Protein AF-A0AAD3E2S2-F1 (afdb_monomer_lite)

Secondary structure (DSSP, 8-state):
-------------------------SS-SGGGSTTTTTT-PSPPSSPPPPEEEEEEEETTTTEEEEEES---S--TT-SEEEEEE-GGGSTT---EEEEEE-TTS-HHHHHHHHHHHHHHHTHHHHHHHHHHHHHHHHHH-S-HHHHHHHHHHHHHHHHHHHHHHHHHHHHGGG-----------S-PPPPTTHHHHHHHHHHHHHHHHHHHHHHHHHHTT-

Structure (mmCIF, N/CA/C/O backbone):
data_AF-A0AAD3E2S2-F1
#
_entry.id   AF-A0AAD3E2S2-F1
#
loop_
_atom_site.group_PDB
_atom_site.id
_atom_site.type_symbol
_atom_site.label_atom_id
_atom_site.label_alt_id
_atom_site.label_comp_id
_atom_site.label_asym_id
_atom_site.label_entity_id
_atom_site.label_seq_id
_atom_site.pdbx_PDB_ins_code
_atom_site.Cartn_x
_atom_site.Cartn_y
_atom_site.Cartn_z
_atom_site.occupancy
_atom_site.B_iso_or_equiv
_atom_site.auth_seq_id
_atom_site.auth_comp_id
_atom_site.auth_asym_id
_atom_site.auth_atom_id
_atom_site.pdbx_PDB_model_num
ATOM 1 N N . MET A 1 1 ? 29.976 -37.078 66.922 1.00 38.06 1 MET A N 1
ATOM 2 C CA . MET A 1 1 ? 30.889 -37.590 65.879 1.00 38.06 1 MET A CA 1
ATOM 3 C C . MET A 1 1 ? 30.253 -37.386 64.509 1.00 38.06 1 MET A C 1
ATOM 5 O O . MET A 1 1 ? 29.162 -37.878 64.291 1.00 38.06 1 MET A O 1
ATOM 9 N N . ARG A 1 2 ? 30.957 -36.631 63.655 1.00 36.44 2 ARG A N 1
ATOM 10 C CA . ARG A 1 2 ? 31.055 -36.702 62.180 1.00 36.44 2 ARG A CA 1
ATOM 11 C C . ARG A 1 2 ? 29.776 -36.750 61.315 1.00 36.44 2 ARG A C 1
ATOM 13 O O . ARG A 1 2 ? 29.143 -37.779 61.147 1.00 36.44 2 ARG A O 1
ATOM 20 N N . HIS A 1 3 ? 29.545 -35.598 60.679 1.00 41.78 3 HIS A N 1
ATOM 21 C CA . HIS A 1 3 ? 29.143 -35.343 59.286 1.00 41.78 3 HIS A CA 1
ATOM 22 C C . HIS A 1 3 ? 28.922 -36.520 58.316 1.00 41.78 3 HIS A C 1
ATOM 24 O O . HIS A 1 3 ? 29.819 -37.337 58.131 1.00 41.78 3 HIS A O 1
ATOM 30 N N . CYS A 1 4 ? 27.876 -36.397 57.481 1.00 44.62 4 CYS A N 1
ATOM 31 C CA . CYS A 1 4 ? 28.000 -36.618 56.033 1.00 44.62 4 CYS A CA 1
ATOM 32 C C . CYS A 1 4 ? 26.991 -35.771 55.210 1.00 44.62 4 CYS A C 1
ATOM 34 O O . CYS A 1 4 ? 25.786 -35.972 55.277 1.00 44.62 4 CYS A O 1
ATOM 36 N N . ARG A 1 5 ? 27.555 -34.766 54.515 1.00 37.25 5 ARG A N 1
ATOM 37 C CA . ARG A 1 5 ? 27.256 -34.137 53.197 1.00 37.25 5 ARG A CA 1
ATOM 38 C C . ARG A 1 5 ? 25.888 -34.403 52.532 1.00 37.25 5 ARG A C 1
ATOM 40 O O . ARG A 1 5 ? 25.530 -35.540 52.283 1.00 37.25 5 ARG A O 1
ATOM 47 N N . SER A 1 6 ? 25.099 -33.371 52.208 1.00 38.56 6 SER A N 1
ATOM 48 C CA . SER A 1 6 ? 25.251 -32.399 51.094 1.00 38.56 6 SER A CA 1
ATOM 49 C C . SER A 1 6 ? 25.162 -33.010 49.687 1.00 38.56 6 SER A C 1
ATOM 51 O O . SER A 1 6 ? 26.140 -33.582 49.207 1.00 38.56 6 SER A O 1
ATOM 53 N N . ARG A 1 7 ? 24.037 -32.758 48.996 1.00 42.59 7 ARG A N 1
ATOM 54 C CA . ARG A 1 7 ? 24.020 -32.327 47.587 1.00 42.59 7 ARG A CA 1
ATOM 55 C C . ARG A 1 7 ? 22.951 -31.253 47.383 1.00 42.59 7 ARG A C 1
ATOM 57 O O . ARG A 1 7 ? 21.754 -31.498 47.423 1.00 42.59 7 ARG A O 1
ATOM 64 N N . THR A 1 8 ? 23.467 -30.052 47.199 1.00 35.75 8 THR A N 1
ATOM 65 C CA . THR A 1 8 ? 22.850 -28.825 46.714 1.00 35.75 8 THR A CA 1
ATOM 66 C C . THR A 1 8 ? 22.286 -29.002 45.301 1.00 35.75 8 THR A C 1
ATOM 68 O O . THR A 1 8 ? 23.027 -29.325 44.375 1.00 35.75 8 THR A O 1
ATOM 71 N N . ALA A 1 9 ? 20.993 -28.727 45.114 1.00 34.72 9 ALA A N 1
ATOM 72 C CA . ALA A 1 9 ? 20.428 -28.431 43.801 1.00 34.72 9 ALA A CA 1
ATOM 73 C C . ALA A 1 9 ? 20.610 -26.928 43.540 1.00 34.72 9 ALA A C 1
ATOM 75 O O . ALA A 1 9 ? 20.007 -26.083 44.200 1.00 34.72 9 ALA A O 1
ATOM 76 N N . LYS A 1 10 ? 21.538 -26.609 42.636 1.00 33.56 10 LYS A N 1
ATOM 77 C CA . LYS A 1 10 ? 21.805 -25.261 42.129 1.00 33.56 10 LYS A CA 1
ATOM 78 C C . LYS A 1 10 ? 20.840 -24.935 40.987 1.00 33.56 10 LYS A C 1
ATOM 80 O O . LYS A 1 10 ? 20.636 -25.776 40.124 1.00 33.56 10 LYS A O 1
ATOM 85 N N . LEU A 1 11 ? 20.419 -23.669 40.973 1.00 32.16 11 LEU A N 1
ATOM 86 C CA . LEU A 1 11 ? 20.074 -22.843 39.810 1.00 32.16 11 LEU A CA 1
ATOM 87 C C . LEU A 1 11 ? 18.997 -23.376 38.848 1.00 32.16 11 LEU A C 1
ATOM 89 O O . LEU A 1 11 ? 19.276 -24.208 37.997 1.00 32.16 11 LEU A O 1
ATOM 93 N N . LEU A 1 12 ? 17.858 -22.684 38.809 1.00 30.28 12 LEU A N 1
ATOM 94 C CA . LEU A 1 12 ? 17.581 -21.830 37.652 1.00 30.28 12 LEU A CA 1
ATOM 95 C C . LEU A 1 12 ? 16.625 -20.706 38.069 1.00 30.28 12 LEU A C 1
ATOM 97 O O . LEU A 1 12 ? 15.444 -20.913 38.323 1.00 30.28 12 LEU A O 1
ATOM 101 N N . LEU A 1 13 ? 17.194 -19.511 38.197 1.00 31.30 13 LEU A N 1
ATOM 102 C CA . LEU A 1 13 ? 16.479 -18.258 38.378 1.00 31.30 13 LEU A CA 1
ATOM 103 C C . LEU A 1 13 ? 15.994 -17.858 36.979 1.00 31.30 13 LEU A C 1
ATOM 105 O O . LEU A 1 13 ? 16.788 -17.388 36.166 1.00 31.30 13 LEU A O 1
ATOM 109 N N . LEU A 1 14 ? 14.727 -18.126 36.658 1.00 31.78 14 LEU A N 1
ATOM 110 C CA . LEU A 1 14 ? 14.120 -17.606 35.436 1.00 31.78 14 LEU A CA 1
ATOM 111 C C . LEU A 1 14 ? 13.820 -16.128 35.684 1.00 31.78 14 LEU A C 1
ATOM 113 O O . LEU A 1 14 ? 12.880 -15.766 36.388 1.00 31.78 14 LEU A O 1
ATOM 117 N N . ALA A 1 15 ? 14.709 -15.285 35.170 1.00 31.02 15 ALA A N 1
ATOM 118 C CA . ALA A 1 15 ? 14.539 -13.849 35.151 1.00 31.02 15 ALA A CA 1
ATOM 119 C C . ALA A 1 15 ? 13.263 -13.505 34.369 1.00 31.02 15 ALA A C 1
ATOM 121 O O . ALA A 1 15 ? 13.142 -13.826 33.187 1.00 31.02 15 ALA A O 1
ATOM 122 N N . CYS A 1 16 ? 12.327 -12.826 35.034 1.00 27.47 16 CYS A N 1
ATOM 123 C CA . CYS A 1 16 ? 11.276 -12.056 34.382 1.00 27.47 16 CYS A CA 1
ATOM 124 C C . CYS A 1 16 ? 11.927 -10.963 33.524 1.00 27.47 16 CYS A C 1
ATOM 126 O O . CYS A 1 16 ? 12.140 -9.841 33.980 1.00 27.47 16 CYS A O 1
ATOM 128 N N . CYS A 1 17 ? 12.237 -11.280 32.269 1.00 26.25 17 CYS A N 1
ATOM 129 C CA . CYS A 1 17 ? 12.378 -10.278 31.224 1.00 26.25 17 CYS A CA 1
ATOM 130 C C . CYS A 1 17 ? 10.974 -9.788 30.868 1.00 26.25 17 CYS A C 1
ATOM 132 O O . CYS A 1 17 ? 10.336 -10.289 29.946 1.00 26.25 17 CYS A O 1
ATOM 134 N N . VAL A 1 18 ? 10.490 -8.792 31.611 1.00 32.09 18 VAL A N 1
ATOM 135 C CA . VAL A 1 18 ? 9.488 -7.869 31.080 1.00 32.09 18 VAL A CA 1
ATOM 136 C C . VAL A 1 18 ? 10.174 -7.156 29.919 1.00 32.09 18 VAL A C 1
ATOM 138 O O . VAL A 1 18 ? 10.989 -6.255 30.116 1.00 32.09 18 VAL A O 1
ATOM 141 N N . LEU A 1 19 ? 9.910 -7.639 28.705 1.00 28.66 19 LEU A N 1
ATOM 142 C CA . LEU A 1 19 ? 10.229 -6.942 27.469 1.00 28.66 19 LEU A CA 1
ATOM 143 C C . LEU A 1 19 ? 9.441 -5.635 27.480 1.00 28.66 19 LEU A C 1
ATOM 145 O O . LEU A 1 19 ? 8.270 -5.576 27.113 1.00 28.66 19 LEU A O 1
ATOM 149 N N . VAL A 1 20 ? 10.105 -4.578 27.937 1.00 30.61 20 VAL A N 1
ATOM 150 C CA . VAL A 1 20 ? 9.769 -3.215 27.553 1.00 30.61 20 VAL A CA 1
ATOM 151 C C . VAL A 1 20 ? 9.857 -3.195 26.031 1.00 30.61 20 VAL A C 1
ATOM 153 O O . VAL A 1 20 ? 10.947 -3.274 25.464 1.00 30.61 20 VAL A O 1
ATOM 156 N N . VAL A 1 21 ? 8.704 -3.160 25.362 1.00 31.25 21 VAL A N 1
ATOM 157 C CA . VAL A 1 21 ? 8.624 -2.838 23.938 1.00 31.25 21 VAL A CA 1
ATOM 158 C C . VAL A 1 21 ? 9.072 -1.387 23.818 1.00 31.25 21 VAL A C 1
ATOM 160 O O . VAL A 1 21 ? 8.297 -0.446 23.978 1.00 31.25 21 VAL A O 1
ATOM 163 N N . SER A 1 22 ? 10.374 -1.209 23.629 1.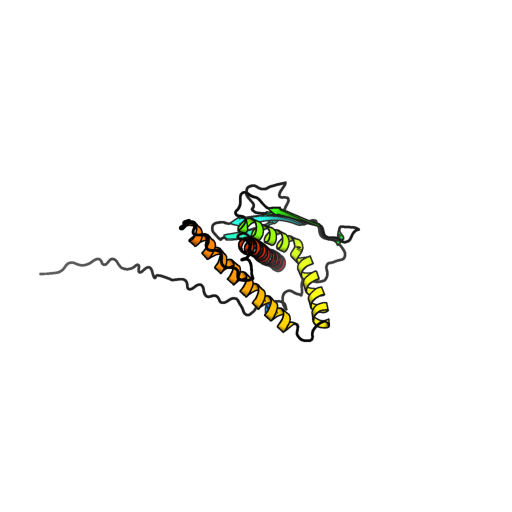00 30.47 22 SER A N 1
ATOM 164 C CA . SER A 1 22 ? 10.975 0.069 23.295 1.00 30.47 22 SER A CA 1
ATOM 165 C C . SER A 1 22 ? 10.415 0.509 21.947 1.00 30.47 22 SER A C 1
ATOM 167 O O . SER A 1 22 ? 10.828 0.020 20.897 1.00 30.47 22 SER A O 1
ATOM 169 N N . ASN A 1 23 ? 9.470 1.448 21.983 1.00 35.56 23 ASN A N 1
ATOM 170 C CA . ASN A 1 23 ? 9.085 2.282 20.850 1.00 35.56 23 ASN A CA 1
ATOM 171 C C . ASN A 1 23 ? 10.290 3.154 20.461 1.00 35.56 23 ASN A C 1
ATOM 173 O O . ASN A 1 23 ? 10.407 4.310 20.855 1.00 35.56 23 ASN A O 1
ATOM 177 N N . ALA A 1 24 ? 11.228 2.572 19.722 1.00 35.16 24 ALA A N 1
ATOM 178 C CA . ALA A 1 24 ? 12.387 3.258 19.173 1.00 35.16 24 ALA A CA 1
ATOM 179 C C . ALA A 1 24 ? 12.535 2.882 17.696 1.00 35.16 24 ALA A C 1
ATOM 181 O O . ALA A 1 24 ? 13.457 2.177 17.300 1.00 35.16 24 ALA A O 1
ATOM 182 N N . ALA A 1 25 ? 11.594 3.350 16.875 1.00 36.34 25 ALA A N 1
ATOM 183 C CA . ALA A 1 25 ? 11.728 3.340 15.420 1.00 36.34 25 ALA A CA 1
ATOM 184 C C . ALA A 1 25 ? 10.973 4.507 14.756 1.00 36.34 25 ALA A C 1
ATOM 186 O O . ALA A 1 25 ? 10.407 4.353 13.681 1.00 36.34 25 ALA A O 1
ATOM 187 N N . HIS A 1 26 ? 10.954 5.693 15.370 1.00 41.72 26 HIS A N 1
ATOM 188 C CA . HIS A 1 26 ? 10.384 6.905 14.763 1.00 41.72 26 HIS A CA 1
ATOM 189 C C . HIS A 1 26 ? 11.378 8.065 14.834 1.00 41.72 26 HIS A C 1
ATOM 191 O O . HIS A 1 26 ? 11.167 9.024 15.559 1.00 41.72 26 HIS A O 1
ATOM 197 N N . ALA A 1 27 ? 12.500 7.930 14.121 1.00 35.78 27 ALA A N 1
ATOM 198 C CA . ALA A 1 27 ? 13.362 9.038 13.687 1.00 35.78 27 ALA A CA 1
ATOM 199 C C . ALA A 1 27 ? 14.563 8.475 12.905 1.00 35.78 27 ALA A C 1
ATOM 201 O O . ALA A 1 27 ? 15.659 8.362 13.441 1.00 35.78 27 ALA A O 1
ATOM 202 N N . SER A 1 28 ? 14.362 8.021 11.662 1.00 38.19 28 SER A N 1
ATOM 203 C CA . SER A 1 28 ? 15.464 7.819 10.682 1.00 38.19 28 SER A CA 1
ATOM 204 C C . SER A 1 28 ? 15.012 7.352 9.285 1.00 38.19 28 SER A C 1
ATOM 206 O O . SER A 1 28 ? 15.838 6.906 8.489 1.00 38.19 28 SER A O 1
ATOM 208 N N . GLY A 1 29 ? 13.725 7.469 8.931 1.00 35.06 29 GLY A N 1
ATOM 209 C CA . GLY A 1 29 ? 13.219 6.986 7.635 1.00 35.06 29 GLY A CA 1
ATOM 210 C C . GLY A 1 29 ? 13.725 7.772 6.418 1.00 35.06 29 GLY A C 1
ATOM 211 O O . GLY A 1 29 ? 13.971 7.191 5.365 1.00 35.06 29 GLY A O 1
ATOM 212 N N . TRP A 1 30 ? 13.965 9.077 6.561 1.00 41.50 30 TRP A N 1
ATOM 213 C CA . TRP A 1 30 ? 14.267 9.950 5.419 1.00 41.50 30 TRP A CA 1
ATOM 214 C C . TRP A 1 30 ? 15.737 9.898 4.967 1.00 41.50 30 TRP A C 1
ATOM 216 O O . TRP A 1 30 ? 16.035 10.116 3.796 1.00 41.50 30 TRP A O 1
ATOM 226 N N . GLY A 1 31 ? 16.664 9.528 5.860 1.00 32.09 31 GLY A N 1
ATOM 227 C CA . GLY A 1 31 ? 18.102 9.429 5.561 1.00 32.09 31 GLY A CA 1
ATOM 228 C C . GLY A 1 31 ? 18.534 8.135 4.858 1.00 32.09 31 GLY A C 1
ATOM 229 O O . GLY A 1 31 ? 19.677 8.033 4.416 1.00 32.09 31 GLY A O 1
ATOM 230 N N . ARG A 1 32 ? 17.643 7.139 4.731 1.00 41.28 32 ARG A N 1
ATOM 231 C CA . ARG A 1 32 ? 17.928 5.847 4.073 1.00 41.28 32 ARG A CA 1
ATOM 232 C C . ARG A 1 32 ? 17.530 5.787 2.596 1.00 41.28 32 ARG A C 1
ATOM 234 O O . ARG A 1 32 ? 17.719 4.749 1.974 1.00 41.28 32 ARG A O 1
ATOM 241 N N . LEU A 1 33 ? 17.040 6.876 2.006 1.00 44.72 33 LEU A N 1
ATOM 242 C CA . LEU A 1 33 ? 16.669 6.907 0.584 1.00 44.72 33 LEU A CA 1
ATOM 243 C C . LEU A 1 33 ? 17.867 7.119 -0.362 1.00 44.72 33 LEU A C 1
ATOM 245 O O . LEU A 1 33 ? 17.754 6.846 -1.553 1.00 44.72 33 LEU A O 1
ATOM 249 N N . SER A 1 34 ? 19.033 7.542 0.139 1.00 44.72 34 SER A N 1
ATOM 250 C CA . SER A 1 34 ? 20.205 7.830 -0.708 1.00 44.72 34 SER A CA 1
ATOM 251 C C . SER A 1 34 ? 20.912 6.583 -1.257 1.00 44.72 34 SER A C 1
ATOM 253 O O . SER A 1 34 ? 21.589 6.675 -2.275 1.00 44.72 34 SER A O 1
ATOM 255 N N . LYS A 1 35 ? 20.725 5.407 -0.635 1.00 42.25 35 LYS A N 1
ATOM 256 C CA . LYS A 1 35 ? 21.251 4.114 -1.125 1.00 42.25 35 LYS A CA 1
ATOM 257 C C . LYS A 1 35 ? 20.234 3.274 -1.909 1.00 42.25 35 LYS A C 1
ATOM 259 O O . LYS A 1 35 ? 20.588 2.218 -2.416 1.00 42.25 35 LYS A O 1
ATOM 264 N N . ILE A 1 36 ? 18.984 3.729 -2.011 1.00 51.53 36 ILE A N 1
ATOM 265 C CA . ILE A 1 36 ? 17.902 3.015 -2.714 1.00 51.53 36 ILE A CA 1
ATOM 266 C C . ILE A 1 36 ? 17.873 3.384 -4.214 1.00 51.53 36 ILE A C 1
ATOM 268 O O . ILE A 1 36 ? 17.309 2.659 -5.022 1.00 51.53 36 ILE A O 1
ATOM 272 N N . GLY A 1 37 ? 18.531 4.478 -4.617 1.00 45.47 37 GLY A N 1
ATOM 273 C CA . GLY A 1 37 ? 18.369 5.076 -5.947 1.00 45.47 37 GLY A CA 1
ATOM 274 C C . GLY A 1 37 ? 19.294 4.600 -7.075 1.00 45.47 37 GLY A C 1
ATOM 275 O O . GLY A 1 37 ? 19.077 5.024 -8.203 1.00 45.47 37 GLY A O 1
ATOM 276 N N . SER A 1 38 ? 20.317 3.766 -6.842 1.00 46.53 38 SER A N 1
ATOM 277 C CA . SER A 1 38 ? 21.242 3.381 -7.932 1.00 46.53 38 SER A CA 1
ATOM 278 C C . SER A 1 38 ? 20.676 2.328 -8.892 1.00 46.53 38 SER A C 1
ATOM 280 O O . SER A 1 38 ? 21.136 2.245 -10.028 1.00 46.53 38 SER A O 1
ATOM 282 N N . TRP A 1 39 ? 19.677 1.553 -8.462 1.00 52.22 39 TRP A N 1
ATOM 283 C CA . TRP A 1 39 ? 19.049 0.466 -9.238 1.00 52.22 39 TRP A CA 1
ATOM 284 C C . TRP A 1 39 ? 17.627 0.794 -9.705 1.00 52.22 39 TRP A C 1
ATOM 286 O O . TRP A 1 39 ? 17.154 0.196 -10.667 1.00 52.22 39 TRP A O 1
ATOM 296 N N . LEU A 1 40 ? 16.965 1.780 -9.092 1.00 50.88 40 LEU A N 1
ATOM 297 C CA . LEU A 1 40 ? 15.743 2.378 -9.635 1.00 50.88 40 LEU A CA 1
ATOM 298 C C . LEU A 1 40 ? 16.113 3.449 -10.664 1.00 50.88 40 LEU A C 1
ATOM 300 O O . LEU A 1 40 ? 15.887 4.643 -10.485 1.00 50.88 40 LEU A O 1
ATOM 304 N N . GLN A 1 41 ? 16.743 3.002 -11.749 1.00 52.16 41 GLN A N 1
ATOM 305 C CA . GLN A 1 41 ? 16.784 3.784 -12.975 1.00 52.16 41 GLN A CA 1
ATOM 306 C C . GLN A 1 41 ? 15.389 3.742 -13.622 1.00 52.16 41 GLN A C 1
ATOM 308 O O . GLN A 1 41 ? 14.711 2.714 -13.514 1.00 52.16 41 GLN A O 1
ATOM 313 N N . PRO A 1 42 ? 14.955 4.815 -14.312 1.00 50.97 42 PRO A N 1
ATOM 314 C CA . PRO A 1 42 ? 13.757 4.778 -15.142 1.00 50.97 42 PRO A CA 1
ATOM 315 C C . PRO A 1 42 ? 13.798 3.531 -16.028 1.00 50.97 42 PRO A C 1
ATOM 317 O O . PRO A 1 42 ? 14.787 3.299 -16.729 1.00 50.97 42 PRO A O 1
ATOM 320 N N . GLN A 1 43 ? 12.764 2.696 -15.922 1.00 53.34 43 GLN A N 1
ATOM 321 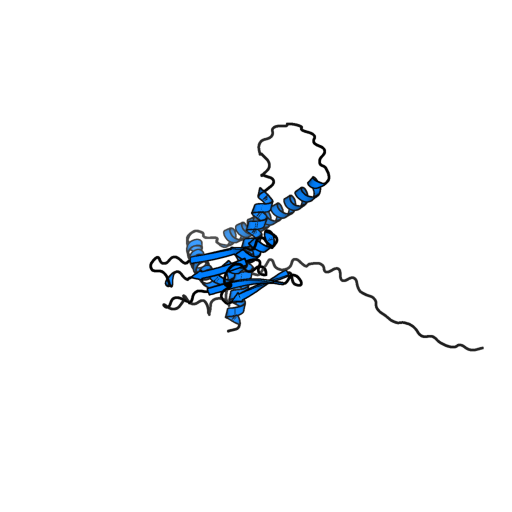C CA . GLN A 1 43 ? 12.748 1.362 -16.517 1.00 53.34 43 GLN A CA 1
ATOM 322 C C . GLN A 1 43 ? 13.071 1.396 -18.018 1.00 53.34 43 GLN A C 1
ATOM 324 O O . GLN A 1 43 ? 12.670 2.298 -18.758 1.00 53.34 43 GLN A O 1
ATOM 329 N N . SER A 1 44 ? 13.798 0.367 -18.461 1.00 52.28 44 SER A N 1
ATOM 330 C CA . SER A 1 44 ? 14.088 0.101 -19.870 1.00 52.28 44 SER A CA 1
ATOM 331 C C . SER A 1 44 ? 12.806 0.111 -20.720 1.00 52.28 44 SER A C 1
ATOM 333 O O . SER A 1 44 ? 11.739 -0.262 -20.244 1.00 52.28 44 SER A O 1
ATOM 335 N N . LYS A 1 45 ? 12.911 0.475 -22.005 1.00 52.62 45 LYS A N 1
ATOM 336 C CA . LYS A 1 45 ? 11.785 0.616 -22.959 1.00 52.62 45 LYS A CA 1
ATOM 337 C C . LYS A 1 45 ? 10.922 -0.647 -23.187 1.00 52.62 45 LYS A C 1
ATOM 339 O O . LYS A 1 45 ? 10.015 -0.602 -24.015 1.00 52.62 45 LYS A O 1
ATOM 344 N N . ARG A 1 46 ? 11.199 -1.778 -22.528 1.00 62.94 46 ARG A N 1
ATOM 345 C CA . ARG A 1 46 ? 10.431 -3.022 -22.667 1.00 62.94 46 ARG A CA 1
ATOM 346 C C . ARG A 1 46 ? 9.511 -3.207 -21.465 1.00 62.94 46 ARG A C 1
ATOM 348 O O . ARG A 1 46 ? 9.966 -3.182 -20.328 1.00 62.94 46 ARG A O 1
ATOM 355 N N . ALA A 1 47 ? 8.232 -3.443 -21.743 1.00 68.00 47 ALA A N 1
ATOM 356 C CA . ALA A 1 47 ? 7.239 -3.688 -20.711 1.00 68.00 47 ALA A CA 1
ATOM 357 C C . ALA A 1 47 ? 7.580 -4.959 -19.901 1.00 68.00 47 ALA A C 1
ATOM 359 O O . ALA A 1 47 ? 7.862 -5.993 -20.522 1.00 68.00 47 ALA A O 1
ATOM 360 N N . PRO A 1 48 ? 7.548 -4.909 -18.556 1.00 81.38 48 PRO A N 1
ATOM 361 C CA . PRO A 1 48 ? 7.773 -6.087 -17.730 1.00 81.38 48 PRO A CA 1
ATOM 362 C C . PRO A 1 48 ? 6.680 -7.146 -17.944 1.00 81.38 48 PRO A C 1
ATOM 364 O O . PRO A 1 48 ? 5.596 -6.871 -18.474 1.00 81.38 48 PRO A O 1
ATOM 367 N N . ASP A 1 49 ? 6.975 -8.385 -17.557 1.00 84.88 49 ASP A N 1
ATOM 368 C CA . ASP A 1 49 ? 5.977 -9.455 -17.543 1.00 84.88 49 ASP A CA 1
ATOM 369 C C . ASP A 1 49 ? 4.923 -9.208 -16.458 1.00 84.88 49 ASP A C 1
ATOM 371 O O . ASP A 1 49 ? 5.161 -8.487 -15.488 1.00 84.88 49 ASP A O 1
ATOM 375 N N . VAL A 1 50 ? 3.737 -9.800 -16.634 1.00 87.62 50 VAL A N 1
ATOM 376 C CA . VAL A 1 50 ? 2.671 -9.721 -15.626 1.00 87.62 50 VAL A CA 1
ATOM 377 C C . VAL A 1 50 ? 3.175 -10.357 -14.335 1.00 87.62 50 VAL A C 1
ATOM 379 O O . VAL A 1 50 ? 3.521 -11.540 -14.306 1.00 87.62 50 VAL A O 1
ATOM 382 N N . LEU A 1 51 ? 3.177 -9.579 -13.259 1.00 90.38 51 LEU A N 1
ATOM 383 C CA . LEU A 1 51 ? 3.498 -10.071 -11.928 1.00 90.38 51 LEU A CA 1
ATOM 384 C C . LEU A 1 51 ? 2.221 -10.613 -11.294 1.00 90.38 51 LEU A C 1
ATOM 386 O O . LEU A 1 51 ? 1.171 -9.979 -11.350 1.00 90.38 51 LEU A O 1
ATOM 390 N N . SER A 1 52 ? 2.290 -11.799 -10.702 1.00 93.75 52 SER A N 1
ATOM 391 C CA . SER A 1 52 ? 1.165 -12.406 -9.989 1.00 93.75 52 SER A CA 1
ATOM 392 C C . SER A 1 52 ? 1.660 -13.229 -8.811 1.00 93.75 52 SER A C 1
ATOM 394 O O . SER A 1 52 ? 2.802 -13.706 -8.808 1.00 93.75 52 SER A O 1
ATOM 396 N N . GLY A 1 53 ? 0.811 -13.354 -7.797 1.00 93.50 53 GLY A N 1
ATOM 397 C CA . GLY A 1 53 ? 1.148 -14.062 -6.574 1.00 93.50 53 GLY A CA 1
ATOM 398 C C . GLY A 1 53 ? 0.118 -13.869 -5.477 1.00 93.50 53 GLY A C 1
ATOM 399 O O . GLY A 1 53 ? -0.980 -13.351 -5.700 1.00 93.50 53 GLY A O 1
ATOM 400 N N . TYR A 1 54 ? 0.486 -14.302 -4.279 1.00 95.38 54 TYR A N 1
ATOM 401 C CA . TYR A 1 54 ? -0.360 -14.214 -3.099 1.00 95.38 54 TYR A CA 1
ATOM 402 C C . TYR A 1 54 ? 0.447 -13.920 -1.839 1.00 95.38 54 TYR A C 1
ATOM 404 O O . TYR A 1 54 ? 1.651 -14.177 -1.765 1.00 95.38 54 TYR A O 1
ATOM 412 N N . ALA A 1 55 ? -0.241 -13.368 -0.846 1.00 95.88 55 ALA A N 1
ATOM 413 C CA . ALA A 1 55 ? 0.274 -13.195 0.498 1.00 95.88 55 ALA A CA 1
ATOM 414 C C . ALA A 1 55 ? 0.088 -14.504 1.270 1.00 95.88 55 ALA A C 1
ATOM 416 O O . ALA A 1 55 ? -1.035 -14.970 1.437 1.00 95.88 55 ALA A O 1
ATOM 417 N N . ARG A 1 56 ? 1.178 -15.088 1.766 1.00 95.06 56 ARG A N 1
ATOM 418 C CA . ARG A 1 56 ? 1.139 -16.165 2.759 1.00 95.06 56 ARG A CA 1
ATOM 419 C C . ARG A 1 56 ? 1.313 -15.558 4.144 1.00 95.06 56 ARG A C 1
ATOM 421 O O . ARG A 1 56 ? 2.293 -14.843 4.367 1.00 95.06 56 ARG A O 1
ATOM 428 N N . TYR A 1 57 ? 0.393 -15.875 5.046 1.00 95.50 57 TYR A N 1
ATOM 429 C CA . TYR A 1 57 ? 0.445 -15.467 6.444 1.00 95.50 57 TYR A CA 1
ATOM 430 C C . TYR A 1 57 ? 0.997 -16.599 7.307 1.00 95.50 57 TYR A C 1
ATOM 432 O O . TYR A 1 57 ? 0.545 -17.736 7.198 1.00 95.50 57 TYR A O 1
ATOM 440 N N . ASP A 1 58 ? 1.991 -16.289 8.130 1.00 94.56 58 ASP A N 1
ATOM 441 C CA . ASP A 1 58 ? 2.479 -17.185 9.174 1.00 94.56 58 ASP A CA 1
ATOM 442 C C . ASP A 1 58 ? 1.919 -16.731 10.523 1.00 94.56 58 ASP A C 1
ATOM 444 O O . ASP A 1 58 ? 2.332 -15.699 11.053 1.00 94.56 58 ASP A O 1
ATOM 448 N N . GLU A 1 59 ? 0.986 -17.502 11.080 1.00 90.81 59 GLU A N 1
ATOM 449 C CA . GLU A 1 59 ? 0.342 -17.195 12.362 1.00 90.81 59 GLU A CA 1
ATOM 450 C C . GLU A 1 59 ? 1.336 -17.161 13.529 1.00 90.81 59 GLU A C 1
ATOM 452 O O . GLU A 1 59 ? 1.157 -16.382 14.462 1.00 90.81 59 GLU A O 1
ATOM 457 N N . ALA A 1 60 ? 2.405 -17.967 13.479 1.00 93.12 60 ALA A N 1
ATOM 458 C CA . ALA A 1 60 ? 3.367 -18.052 14.574 1.00 93.12 60 ALA A CA 1
ATOM 459 C C . ALA A 1 60 ? 4.203 -16.772 14.707 1.00 93.12 60 ALA A C 1
ATOM 461 O O . ALA A 1 60 ? 4.537 -16.355 15.816 1.00 93.12 60 ALA A O 1
ATOM 462 N N . SER A 1 61 ? 4.544 -16.149 13.577 1.00 93.25 61 SER A N 1
ATOM 463 C CA . SER A 1 61 ? 5.337 -14.917 13.535 1.00 93.25 61 SER A CA 1
ATOM 464 C C . SER A 1 61 ? 4.512 -13.659 13.261 1.00 93.25 61 SER A C 1
ATOM 466 O O . SER A 1 61 ? 5.044 -12.555 13.357 1.00 93.25 61 SER A O 1
ATOM 468 N N . GLY A 1 62 ? 3.240 -13.799 12.878 1.00 91.75 62 GLY A N 1
ATOM 469 C CA . GLY A 1 62 ? 2.398 -12.700 12.412 1.00 91.75 62 GLY A CA 1
ATOM 470 C C . GLY A 1 62 ? 2.892 -12.052 11.112 1.00 91.75 62 GLY A C 1
ATOM 471 O O . GLY A 1 62 ? 2.563 -10.897 10.845 1.00 91.75 62 GLY A O 1
ATOM 472 N N . THR A 1 63 ? 3.711 -12.753 10.322 1.00 94.00 63 THR A N 1
ATOM 473 C CA . THR A 1 63 ? 4.413 -12.176 9.166 1.00 94.00 63 THR A CA 1
ATOM 474 C C . THR A 1 63 ? 3.739 -12.537 7.844 1.00 94.00 63 THR A C 1
ATOM 476 O O . THR A 1 63 ? 3.307 -13.670 7.629 1.00 94.00 63 THR A O 1
ATOM 479 N N . LEU A 1 64 ? 3.704 -11.571 6.922 1.00 96.94 64 LEU A N 1
ATOM 480 C CA . LEU A 1 64 ? 3.296 -11.772 5.533 1.00 96.94 64 LEU A CA 1
ATOM 481 C C . LEU A 1 64 ? 4.518 -11.975 4.632 1.00 96.94 64 LEU A C 1
ATOM 483 O O . LEU A 1 64 ? 5.493 -11.227 4.697 1.00 96.94 64 LEU A O 1
ATOM 487 N N . THR A 1 65 ? 4.448 -12.976 3.757 1.00 96.06 65 THR A N 1
ATOM 488 C CA . THR A 1 65 ? 5.449 -13.225 2.709 1.00 96.06 65 THR A CA 1
ATOM 489 C C . THR A 1 65 ? 4.780 -13.306 1.348 1.00 96.06 65 THR A C 1
ATOM 491 O O . THR A 1 65 ? 3.698 -13.879 1.221 1.00 96.06 65 THR A O 1
ATOM 494 N N . PHE A 1 66 ? 5.413 -12.737 0.321 1.00 95.44 66 PHE A N 1
ATOM 495 C CA . PHE A 1 66 ? 4.896 -12.825 -1.040 1.00 95.44 66 PHE A CA 1
ATOM 496 C C . PHE A 1 66 ? 5.359 -14.126 -1.691 1.00 95.44 66 PHE A C 1
ATOM 498 O O . PHE A 1 66 ? 6.547 -14.451 -1.667 1.00 95.44 66 PHE A O 1
ATOM 505 N N . VAL A 1 67 ? 4.433 -14.857 -2.302 1.00 94.00 67 VAL A N 1
ATOM 506 C CA . VAL A 1 67 ? 4.735 -16.054 -3.088 1.00 94.00 67 VAL A CA 1
ATOM 507 C C . VAL A 1 67 ? 4.390 -15.776 -4.547 1.00 94.00 67 VAL A C 1
ATOM 509 O O . VAL A 1 67 ? 3.237 -15.493 -4.872 1.00 94.00 67 VAL A O 1
ATOM 512 N N . LYS A 1 6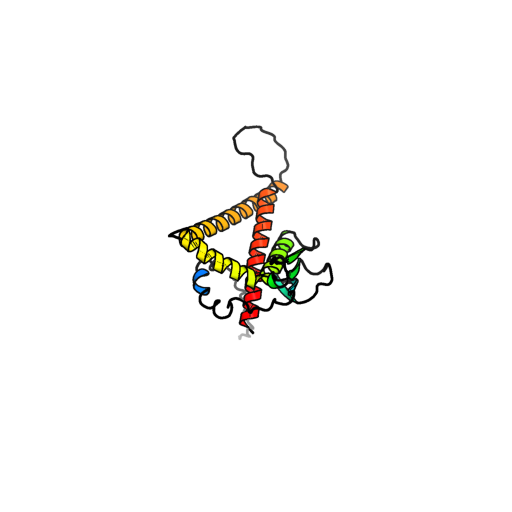8 ? 5.399 -15.838 -5.427 1.00 91.69 68 LYS A N 1
ATOM 513 C CA . LYS A 1 68 ? 5.256 -15.595 -6.872 1.00 91.69 68 LYS A CA 1
ATOM 514 C C . LYS A 1 68 ? 4.563 -16.760 -7.579 1.00 91.69 68 LYS A C 1
ATOM 516 O O . LYS A 1 68 ? 4.810 -17.919 -7.257 1.00 91.69 68 LYS A O 1
ATOM 521 N N . GLY A 1 69 ? 3.807 -16.438 -8.624 1.00 82.88 69 GLY A N 1
ATOM 522 C CA . GLY A 1 69 ? 3.160 -17.403 -9.510 1.00 82.88 69 GLY A CA 1
ATOM 523 C C . GLY A 1 69 ? 1.639 -17.368 -9.409 1.00 82.88 69 GLY A C 1
ATOM 524 O O . GLY A 1 69 ? 1.068 -16.762 -8.505 1.00 82.88 69 GLY A O 1
ATOM 525 N N . LEU A 1 70 ? 0.974 -18.015 -10.369 1.00 63.50 70 LEU A N 1
ATOM 526 C CA . LEU A 1 70 ? -0.483 -18.050 -10.443 1.00 63.50 70 LEU A CA 1
ATOM 527 C C . LEU A 1 70 ? -1.056 -18.748 -9.202 1.00 63.50 70 LEU A C 1
ATOM 529 O O . LEU A 1 70 ? -1.070 -19.975 -9.109 1.00 63.50 70 LEU A O 1
ATOM 533 N N . ALA A 1 71 ? -1.613 -17.961 -8.282 1.00 53.16 71 ALA A N 1
ATOM 534 C CA . ALA A 1 71 ? -2.792 -18.399 -7.557 1.00 53.16 71 ALA A CA 1
ATOM 535 C C . ALA A 1 71 ? -3.881 -18.612 -8.619 1.00 53.16 71 ALA A C 1
ATOM 537 O O . ALA A 1 71 ? -4.522 -17.667 -9.076 1.00 53.16 71 ALA A O 1
ATOM 538 N N . GLY A 1 72 ? -3.988 -19.839 -9.131 1.00 49.84 72 GLY A N 1
ATOM 539 C CA . GLY A 1 72 ? -5.080 -20.240 -10.004 1.00 49.84 72 GLY A CA 1
ATOM 540 C C . GLY A 1 72 ? -6.381 -20.177 -9.216 1.00 49.84 72 GLY A C 1
ATOM 541 O O . GLY A 1 72 ? -6.776 -21.168 -8.616 1.00 49.84 72 GLY A O 1
ATOM 542 N N . GLY A 1 73 ? -7.015 -19.007 -9.195 1.00 57.69 73 GLY A N 1
ATOM 543 C CA . GLY A 1 73 ? -8.260 -18.776 -8.474 1.00 57.69 73 GLY A CA 1
ATOM 544 C C . GLY A 1 73 ? -8.097 -18.542 -6.964 1.00 57.69 73 GLY A C 1
ATOM 545 O O . GLY A 1 73 ? -6.976 -18.409 -6.462 1.00 57.69 73 GLY A O 1
ATOM 546 N N . PRO A 1 74 ? -9.234 -18.445 -6.249 1.00 61.19 74 PRO A N 1
ATOM 547 C CA . PRO A 1 74 ? -9.274 -18.239 -4.807 1.00 61.19 74 PRO A CA 1
ATOM 548 C C . PRO A 1 74 ? -8.463 -19.308 -4.076 1.00 61.19 74 PRO A C 1
ATOM 550 O O . PRO A 1 74 ? -8.569 -20.496 -4.376 1.00 61.19 74 PRO A O 1
ATOM 553 N N . ARG A 1 75 ? -7.646 -18.871 -3.121 1.00 73.31 75 ARG A N 1
ATOM 554 C CA . ARG A 1 75 ? -6.847 -19.746 -2.270 1.00 73.31 75 ARG A CA 1
ATOM 555 C C . ARG A 1 75 ? -7.404 -19.717 -0.861 1.00 73.31 75 ARG A C 1
ATOM 557 O O . ARG A 1 75 ? -7.316 -18.682 -0.202 1.00 73.31 75 ARG A O 1
ATOM 564 N N . ASP A 1 76 ? -7.911 -20.854 -0.401 1.00 80.12 76 ASP A N 1
ATOM 565 C CA . ASP A 1 76 ? -8.445 -21.002 0.958 1.00 80.12 76 ASP A CA 1
ATOM 566 C C . ASP A 1 76 ? -7.369 -20.755 2.032 1.00 80.12 76 ASP A C 1
ATOM 568 O O . ASP A 1 76 ? -7.688 -20.356 3.146 1.00 80.12 76 ASP A O 1
ATOM 572 N N . ASP A 1 77 ? -6.090 -20.928 1.680 1.00 87.50 77 ASP A N 1
ATOM 573 C CA . ASP A 1 77 ? -4.926 -20.805 2.564 1.00 87.50 77 ASP A CA 1
ATOM 574 C C . ASP A 1 77 ? -4.216 -19.439 2.510 1.00 87.50 77 ASP A C 1
ATOM 576 O O . ASP A 1 77 ? -3.181 -19.263 3.156 1.00 87.50 77 ASP A O 1
ATOM 580 N N . ALA A 1 78 ? -4.730 -18.467 1.748 1.00 93.38 78 ALA A N 1
ATOM 581 C CA . ALA A 1 78 ? -4.100 -17.156 1.594 1.00 93.38 78 ALA A CA 1
ATOM 582 C C . ALA A 1 78 ? -5.087 -16.008 1.871 1.00 93.38 78 ALA A C 1
ATOM 584 O O . ALA A 1 78 ? -6.145 -15.960 1.240 1.00 93.38 78 ALA A O 1
ATOM 585 N N . PRO A 1 79 ? -4.739 -15.028 2.730 1.00 96.12 79 PRO A N 1
ATOM 586 C CA . PRO A 1 79 ? -5.616 -13.892 3.025 1.00 96.12 79 PRO A CA 1
ATOM 587 C C . PRO A 1 79 ? -5.844 -12.952 1.835 1.00 96.12 79 PRO A C 1
ATOM 589 O O . PRO A 1 79 ? -6.882 -12.293 1.775 1.00 96.12 79 PRO A O 1
ATOM 592 N N . ALA A 1 80 ? -4.907 -12.883 0.881 1.00 96.12 80 ALA A N 1
ATOM 593 C CA . ALA A 1 80 ? -5.075 -12.120 -0.353 1.00 96.12 80 ALA A CA 1
ATOM 594 C C . ALA A 1 80 ? -4.200 -12.648 -1.496 1.00 96.12 80 ALA A C 1
ATOM 596 O O . ALA A 1 80 ? -3.111 -13.186 -1.280 1.00 96.12 80 ALA A O 1
ATOM 597 N N . HIS A 1 81 ? -4.653 -12.430 -2.727 1.00 95.56 81 HIS A N 1
ATOM 598 C CA . HIS A 1 81 ? -3.890 -12.683 -3.947 1.00 95.56 81 HIS A CA 1
ATOM 599 C C . HIS A 1 81 ? -4.130 -11.588 -4.981 1.00 95.56 81 HIS A C 1
ATOM 601 O O . HIS A 1 81 ? -5.078 -10.806 -4.876 1.00 95.56 81 HIS A O 1
ATOM 607 N N . GLY A 1 82 ? -3.262 -11.518 -5.988 1.00 94.56 82 GLY A N 1
ATOM 608 C CA . GLY A 1 82 ? -3.385 -10.489 -7.003 1.00 94.56 82 GLY A CA 1
ATOM 609 C C . GLY A 1 82 ? -2.467 -10.643 -8.200 1.00 94.56 82 GLY A C 1
ATOM 610 O O . GLY A 1 82 ? -1.636 -11.550 -8.296 1.00 94.56 82 GLY A O 1
ATOM 611 N N . SER A 1 83 ? -2.646 -9.719 -9.137 1.00 94.81 83 SER A N 1
ATOM 612 C CA . SER A 1 83 ? -1.801 -9.578 -10.316 1.00 94.81 83 SER A CA 1
ATOM 613 C C . SER A 1 83 ? -1.695 -8.122 -10.741 1.00 94.81 83 SER A C 1
ATOM 615 O O . SER A 1 83 ? -2.625 -7.339 -10.536 1.00 94.81 83 SER A O 1
ATOM 617 N N . PHE A 1 84 ? -0.568 -7.780 -11.352 1.00 95.56 84 PHE A N 1
ATOM 618 C CA . PHE A 1 84 ? -0.310 -6.468 -11.910 1.00 95.56 84 PHE A CA 1
ATOM 619 C C . PHE A 1 84 ? 0.245 -6.582 -13.330 1.00 95.56 84 PHE A C 1
ATOM 621 O O . PHE A 1 84 ? 1.238 -7.269 -13.581 1.00 95.56 84 PHE A O 1
ATOM 628 N N . SER A 1 85 ? -0.417 -5.895 -14.258 1.00 94.56 85 SER A N 1
ATOM 629 C CA . SER A 1 85 ? 0.028 -5.702 -15.635 1.00 94.56 85 SER A CA 1
ATOM 630 C C . SER A 1 85 ? 0.439 -4.244 -15.814 1.00 94.56 85 SER A C 1
ATOM 632 O O . SER A 1 85 ? -0.376 -3.335 -15.645 1.00 94.56 85 SER A O 1
ATOM 634 N N . ASP A 1 86 ? 1.716 -4.028 -16.122 1.00 93.81 86 ASP A N 1
ATOM 635 C CA . ASP A 1 86 ? 2.317 -2.697 -16.210 1.00 93.81 86 ASP A CA 1
ATOM 636 C C . ASP A 1 86 ? 1.698 -1.846 -17.342 1.00 93.81 86 ASP A C 1
ATOM 638 O O . ASP A 1 86 ? 1.365 -2.398 -18.398 1.00 93.81 86 ASP A O 1
ATOM 642 N N . PRO A 1 87 ? 1.546 -0.515 -17.168 1.00 91.75 87 PRO A N 1
ATOM 643 C CA . PRO A 1 87 ? 1.015 0.384 -18.198 1.00 91.75 87 PRO A CA 1
ATOM 644 C C . PRO A 1 87 ? 1.705 0.257 -19.561 1.00 91.75 87 PRO A C 1
ATOM 646 O O . PRO A 1 87 ? 1.023 0.348 -20.580 1.00 91.75 87 PRO A O 1
ATOM 649 N N . LEU A 1 88 ? 3.011 -0.041 -19.607 1.00 90.38 88 LEU A N 1
ATOM 650 C CA . LEU A 1 88 ? 3.757 -0.224 -20.859 1.00 90.38 88 LEU A CA 1
ATOM 651 C C . LEU A 1 88 ? 3.265 -1.421 -21.692 1.00 90.38 88 LEU A C 1
ATOM 653 O O . LEU A 1 88 ? 3.608 -1.539 -22.869 1.00 90.38 88 LEU A O 1
ATOM 657 N N . ARG A 1 89 ? 2.467 -2.323 -21.104 1.00 89.38 89 ARG A N 1
ATOM 658 C CA . ARG A 1 89 ? 1.845 -3.462 -21.798 1.00 89.38 89 ARG A CA 1
ATOM 659 C C . ARG A 1 89 ? 0.555 -3.093 -22.524 1.00 89.38 89 ARG A C 1
ATOM 661 O O . ARG A 1 89 ? 0.010 -3.921 -23.255 1.00 89.38 89 ARG A O 1
ATOM 668 N N . HIS A 1 90 ? 0.033 -1.894 -22.299 1.00 89.00 90 HIS A N 1
ATOM 669 C CA . HIS A 1 90 ? -1.293 -1.506 -22.743 1.00 89.00 90 HIS A CA 1
ATOM 670 C C . HIS A 1 90 ? -1.222 -0.274 -23.637 1.00 89.00 90 HIS A C 1
ATOM 672 O O . HIS A 1 90 ? -0.608 0.729 -23.295 1.00 89.00 90 HIS A O 1
ATOM 678 N N . VAL A 1 91 ? -1.940 -0.313 -24.761 1.00 88.62 91 VAL A N 1
ATOM 679 C CA . VAL A 1 91 ? -2.082 0.847 -25.662 1.00 88.62 91 VAL A CA 1
ATOM 680 C C . VAL A 1 91 ? -2.703 2.063 -24.972 1.00 88.62 91 VAL A C 1
ATOM 682 O O . VAL A 1 91 ? -2.462 3.192 -25.380 1.00 88.62 91 VAL A O 1
ATOM 685 N N . SER A 1 92 ? -3.488 1.840 -23.915 1.00 92.00 92 SER A N 1
ATOM 686 C CA . SER A 1 92 ? -4.093 2.901 -23.112 1.00 92.00 92 SER A CA 1
ATOM 687 C C . SER A 1 92 ? -3.101 3.579 -22.164 1.00 92.00 92 SER A C 1
ATOM 689 O O . SER A 1 92 ? -3.409 4.645 -21.643 1.00 92.00 92 SER A O 1
ATOM 691 N N . ASN A 1 93 ? -1.934 2.969 -21.925 1.00 90.94 93 ASN A N 1
ATOM 692 C CA . ASN A 1 93 ? -0.959 3.382 -20.919 1.00 90.94 93 ASN A CA 1
ATOM 693 C C . ASN A 1 93 ? -1.501 3.376 -19.471 1.00 90.94 93 ASN A C 1
ATOM 695 O O . ASN A 1 93 ? -0.972 4.063 -18.600 1.00 90.94 93 ASN A O 1
ATOM 699 N N . PHE A 1 94 ? -2.551 2.592 -19.198 1.00 93.88 94 PHE A N 1
ATOM 700 C CA . PHE A 1 94 ? -3.051 2.347 -17.841 1.00 93.88 94 PHE A CA 1
ATOM 701 C C . PHE A 1 94 ? -2.558 0.995 -17.335 1.00 93.88 94 PHE A C 1
ATOM 703 O O . PHE A 1 94 ? -2.766 -0.027 -17.991 1.00 93.88 94 PHE A O 1
ATOM 710 N N . GLY A 1 95 ? -1.947 0.988 -16.150 1.00 94.31 95 GLY A N 1
ATOM 711 C CA . GLY A 1 95 ? -1.652 -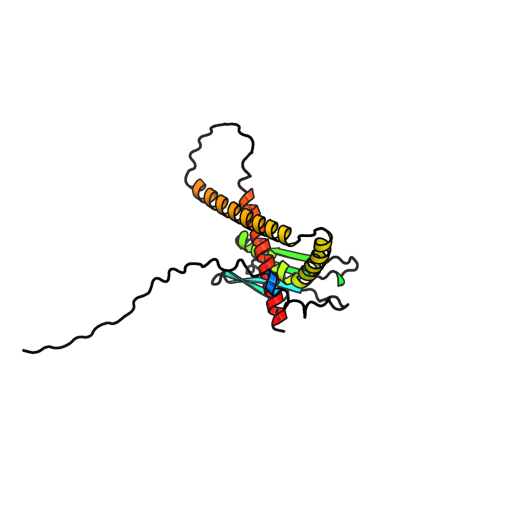0.246 -15.429 1.00 94.31 95 GLY A CA 1
ATOM 712 C C . GLY A 1 95 ? -2.938 -0.911 -14.949 1.00 94.31 95 GLY A C 1
ATOM 713 O O . GLY A 1 95 ? -3.911 -0.233 -14.618 1.00 94.31 95 GLY A O 1
ATOM 714 N N . GLN A 1 96 ? -2.948 -2.239 -14.908 1.00 96.06 96 GLN A N 1
ATOM 715 C CA . GLN A 1 96 ? -4.092 -3.018 -14.439 1.00 96.06 96 GLN A CA 1
ATOM 716 C C . GLN A 1 96 ? -3.690 -3.811 -13.201 1.00 96.06 96 GLN A C 1
ATOM 718 O O . GLN A 1 96 ? -2.930 -4.775 -13.297 1.00 96.06 96 GLN A O 1
ATOM 723 N N . LEU A 1 97 ? -4.212 -3.403 -12.046 1.00 96.81 97 LEU A N 1
ATOM 724 C CA . LEU A 1 97 ? -4.073 -4.111 -10.779 1.00 96.81 97 LEU A CA 1
ATOM 725 C C . LEU A 1 97 ? -5.358 -4.888 -10.486 1.00 96.81 97 LEU A C 1
ATOM 727 O O . LEU A 1 97 ? -6.465 -4.370 -10.637 1.00 96.81 97 LEU A O 1
ATOM 731 N N . ARG A 1 98 ? -5.209 -6.133 -10.039 1.00 95.31 98 ARG A N 1
ATOM 732 C CA . ARG A 1 98 ? -6.292 -6.929 -9.459 1.00 95.31 98 ARG A CA 1
ATOM 733 C C . ARG A 1 98 ? -5.833 -7.461 -8.117 1.00 95.31 98 ARG A C 1
ATOM 735 O O . ARG A 1 98 ? -4.785 -8.096 -8.053 1.00 95.31 98 ARG A O 1
ATOM 742 N N . VAL A 1 99 ? -6.641 -7.240 -7.088 1.00 95.88 99 VAL A N 1
ATOM 743 C CA . VAL A 1 99 ? -6.448 -7.791 -5.746 1.00 95.88 99 VAL A CA 1
ATOM 744 C C . VAL A 1 99 ? -7.775 -8.380 -5.293 1.00 95.88 99 VAL A C 1
ATOM 746 O O . VAL A 1 99 ? -8.826 -7.776 -5.504 1.00 95.88 99 VAL A O 1
ATOM 749 N N . ALA A 1 100 ? -7.724 -9.566 -4.702 1.00 95.19 100 ALA A N 1
ATOM 750 C CA . ALA A 1 100 ? -8.869 -10.217 -4.089 1.00 95.19 100 ALA A CA 1
ATOM 751 C C . ALA A 1 100 ? -8.464 -10.763 -2.718 1.00 95.19 100 ALA A C 1
ATOM 753 O O . ALA A 1 100 ? -7.397 -11.369 -2.574 1.00 95.19 100 ALA A O 1
ATOM 754 N N . THR A 1 101 ? -9.316 -10.536 -1.723 1.00 95.75 101 THR A N 1
ATOM 755 C CA . THR A 1 101 ? -9.147 -11.042 -0.358 1.00 95.75 101 THR A CA 1
ATOM 756 C C . THR A 1 101 ? -9.928 -12.331 -0.150 1.00 95.75 101 THR A C 1
ATOM 758 O O . THR A 1 101 ? -10.765 -12.712 -0.973 1.00 95.75 101 THR A O 1
ATOM 761 N N . ASN A 1 102 ? -9.632 -13.019 0.950 1.00 94.25 102 ASN A N 1
ATOM 762 C CA . ASN A 1 102 ? -10.319 -14.238 1.339 1.00 94.25 102 ASN A CA 1
ATOM 763 C C . ASN A 1 102 ? -11.125 -14.023 2.640 1.00 94.25 102 ASN A C 1
ATOM 765 O O . ASN A 1 102 ? -10.516 -13.787 3.687 1.00 94.25 102 ASN A O 1
ATOM 769 N N . PRO A 1 103 ? -12.467 -14.167 2.607 1.00 94.69 103 PRO A N 1
ATOM 770 C CA . PRO A 1 103 ? -13.332 -13.958 3.771 1.00 94.69 103 PRO A CA 1
ATOM 771 C C . PRO A 1 103 ? -13.159 -15.001 4.887 1.00 94.69 103 PRO A C 1
ATOM 773 O O . PRO A 1 103 ? -13.728 -14.836 5.960 1.00 94.69 103 PRO A O 1
ATOM 776 N N . ALA A 1 104 ? -12.383 -16.068 4.667 1.00 94.00 104 ALA A N 1
ATOM 777 C CA . ALA A 1 104 ? -12.005 -17.014 5.717 1.00 94.00 104 ALA A CA 1
ATOM 778 C C . ALA A 1 104 ? -11.029 -16.411 6.749 1.00 94.00 104 ALA A C 1
ATOM 780 O O . ALA A 1 104 ? -10.806 -17.009 7.801 1.00 94.00 104 ALA A O 1
ATOM 781 N N . PHE A 1 105 ? -10.451 -15.239 6.464 1.00 95.31 105 PHE A N 1
ATOM 782 C CA . PHE A 1 105 ? -9.514 -14.543 7.343 1.00 95.31 105 PHE A CA 1
ATOM 783 C C . PHE A 1 105 ? -10.168 -13.320 8.005 1.00 95.31 105 PHE A C 1
ATOM 785 O O . PHE A 1 105 ? -11.072 -12.722 7.425 1.00 95.31 105 PHE A O 1
ATOM 792 N N . PRO A 1 106 ? -9.698 -12.881 9.187 1.00 96.25 106 PRO A N 1
ATOM 793 C CA . PRO A 1 106 ? -10.188 -11.654 9.814 1.00 96.25 106 PRO A CA 1
ATOM 794 C C . PRO A 1 106 ? -10.038 -10.430 8.900 1.00 96.25 106 PRO A C 1
ATOM 796 O O . PRO A 1 106 ? -9.001 -10.278 8.253 1.00 96.25 106 PRO A O 1
ATOM 799 N N . ASP A 1 107 ? -11.021 -9.525 8.895 1.00 96.81 107 ASP A N 1
ATOM 800 C CA . ASP A 1 107 ? -11.054 -8.342 8.016 1.00 96.81 107 ASP A CA 1
ATOM 801 C C . ASP A 1 107 ? -9.763 -7.516 8.073 1.00 96.81 107 ASP A C 1
ATOM 803 O O . ASP A 1 107 ? -9.210 -7.138 7.043 1.00 96.81 107 ASP A O 1
ATOM 807 N N . THR A 1 108 ? -9.214 -7.290 9.269 1.00 96.75 108 THR A N 1
ATOM 808 C CA . THR A 1 108 ? -7.947 -6.563 9.434 1.00 96.75 108 THR A CA 1
ATOM 809 C C . THR A 1 108 ? -6.793 -7.248 8.699 1.00 96.75 108 THR A C 1
ATOM 811 O O . THR A 1 108 ? -6.005 -6.575 8.036 1.00 96.75 108 THR A O 1
ATOM 814 N N . LEU A 1 109 ? -6.707 -8.581 8.774 1.00 97.75 109 LEU A N 1
ATOM 815 C CA . LEU A 1 109 ? -5.681 -9.353 8.074 1.00 97.75 109 LEU A CA 1
ATOM 816 C C . LEU A 1 109 ? -5.937 -9.378 6.564 1.00 97.75 109 LEU A C 1
ATOM 818 O O . LEU A 1 109 ? -4.985 -9.273 5.796 1.00 97.75 109 LEU A O 1
ATOM 822 N N . GLN A 1 110 ? -7.196 -9.465 6.126 1.00 98.12 110 GLN A N 1
ATOM 823 C CA . GLN A 1 110 ? -7.551 -9.343 4.710 1.00 98.12 110 GLN A CA 1
ATOM 824 C C . GLN A 1 110 ? -7.072 -8.006 4.134 1.00 98.12 110 GLN A C 1
ATOM 826 O O . GLN A 1 110 ? -6.410 -7.988 3.098 1.00 98.12 110 GLN A O 1
ATOM 831 N N . MET A 1 111 ? -7.345 -6.896 4.823 1.00 98.56 111 MET A N 1
ATOM 832 C CA . MET A 1 111 ? -6.948 -5.559 4.378 1.00 98.56 111 MET A CA 1
ATOM 833 C C . MET A 1 111 ? -5.430 -5.381 4.401 1.00 98.56 111 MET A C 1
ATOM 835 O O . MET A 1 111 ? -4.853 -4.906 3.422 1.00 98.56 111 MET A O 1
ATOM 839 N N . GLN A 1 112 ? -4.763 -5.842 5.462 1.00 98.56 112 GLN A N 1
ATOM 840 C CA . GLN A 1 112 ? -3.303 -5.841 5.538 1.00 98.56 112 GLN A CA 1
ATOM 841 C C . GLN A 1 112 ? -2.672 -6.674 4.413 1.00 98.56 112 GLN A C 1
ATOM 843 O O . GLN A 1 112 ? -1.725 -6.230 3.764 1.00 98.56 112 GLN A O 1
ATOM 848 N N . ALA A 1 113 ? -3.207 -7.860 4.128 1.00 98.31 113 ALA A N 1
ATOM 849 C CA . ALA A 1 113 ? -2.727 -8.711 3.047 1.00 98.31 113 ALA A CA 1
ATOM 850 C C . ALA A 1 113 ? -3.009 -8.113 1.661 1.00 98.31 113 ALA A C 1
ATOM 852 O O . ALA A 1 113 ? -2.157 -8.214 0.780 1.00 98.31 113 ALA A O 1
ATOM 853 N N . ALA A 1 114 ? -4.160 -7.463 1.464 1.00 98.50 114 ALA A N 1
ATOM 854 C CA . ALA A 1 114 ? -4.493 -6.770 0.222 1.00 98.50 114 ALA A CA 1
ATOM 855 C C . ALA A 1 114 ? -3.480 -5.662 -0.080 1.00 98.50 114 ALA A C 1
ATOM 857 O O . ALA A 1 114 ? -2.905 -5.632 -1.168 1.00 98.50 114 ALA A O 1
ATOM 858 N N . GLY A 1 115 ? -3.200 -4.815 0.916 1.00 98.75 115 GLY A N 1
ATOM 859 C CA . GLY A 1 115 ? -2.160 -3.798 0.819 1.00 98.75 115 GLY A CA 1
ATOM 860 C C . GLY A 1 115 ? -0.794 -4.415 0.540 1.00 98.75 115 GLY A C 1
ATOM 861 O O . GLY A 1 115 ? -0.099 -3.986 -0.373 1.00 98.75 115 GLY A O 1
ATOM 862 N N . PHE A 1 116 ? -0.423 -5.474 1.262 1.00 98.62 116 PHE A N 1
ATOM 863 C CA . PHE A 1 116 ? 0.854 -6.163 1.064 1.00 98.62 116 PHE A CA 1
ATOM 864 C C . PHE A 1 116 ? 1.028 -6.692 -0.362 1.00 98.62 116 PHE A C 1
ATOM 866 O O . PHE A 1 116 ? 2.080 -6.495 -0.973 1.00 98.62 116 PHE A O 1
ATOM 873 N N . VAL A 1 117 ? -0.004 -7.326 -0.919 1.00 97.75 117 VAL A N 1
ATOM 874 C CA . VAL A 1 117 ? 0.002 -7.809 -2.304 1.00 97.75 117 VAL A CA 1
ATOM 875 C C . VAL A 1 117 ? 0.152 -6.644 -3.283 1.00 97.75 117 VAL A C 1
ATOM 877 O O . VAL A 1 117 ? 1.005 -6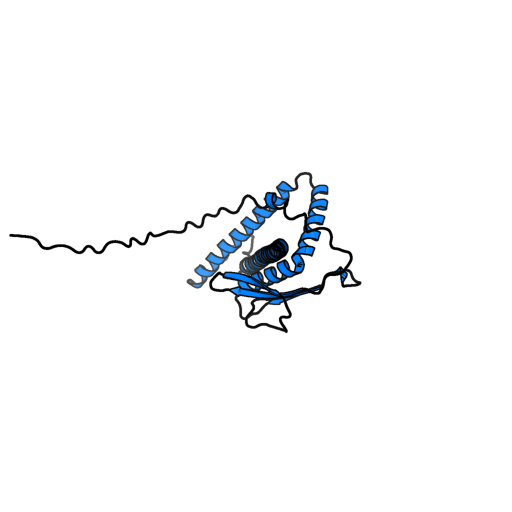.710 -4.166 1.00 97.75 117 VAL A O 1
ATOM 880 N N . GLU A 1 118 ? -0.620 -5.570 -3.119 1.00 98.38 118 GLU A N 1
ATOM 881 C CA . GLU A 1 118 ? -0.528 -4.378 -3.967 1.00 98.38 118 GLU A CA 1
ATOM 882 C C . GLU A 1 118 ? 0.866 -3.743 -3.918 1.00 98.38 118 GLU A C 1
ATOM 884 O O . GLU A 1 118 ? 1.490 -3.521 -4.959 1.00 98.38 118 GLU A O 1
ATOM 889 N N . GLY A 1 119 ? 1.378 -3.498 -2.712 1.00 98.06 119 GLY A N 1
ATOM 890 C CA . GLY A 1 119 ? 2.650 -2.819 -2.492 1.00 98.06 119 GLY A CA 1
ATOM 891 C C . GLY A 1 119 ? 3.820 -3.610 -3.055 1.00 98.06 119 GLY A C 1
ATOM 892 O O . GLY A 1 119 ? 4.741 -3.028 -3.622 1.00 98.06 119 GLY A O 1
ATOM 893 N N . TYR A 1 120 ? 3.761 -4.940 -2.959 1.00 97.44 120 TYR A N 1
ATOM 894 C CA . TYR A 1 120 ? 4.769 -5.808 -3.553 1.00 97.44 120 TYR A CA 1
ATOM 895 C C . TYR A 1 120 ? 4.688 -5.803 -5.087 1.00 97.44 120 TYR A C 1
ATOM 897 O O . TYR A 1 120 ? 5.707 -5.674 -5.762 1.00 97.44 120 TYR A O 1
ATOM 905 N N . LEU A 1 121 ? 3.482 -5.944 -5.648 1.00 96.31 121 LEU A N 1
ATOM 906 C CA . LEU A 1 121 ? 3.269 -6.056 -7.095 1.00 96.31 121 LEU A CA 1
ATOM 907 C C . LEU A 1 121 ? 3.540 -4.758 -7.864 1.00 96.31 121 LEU A C 1
ATOM 909 O O . LEU A 1 121 ? 3.827 -4.815 -9.058 1.00 96.31 121 LEU A O 1
ATOM 913 N N . THR A 1 122 ? 3.403 -3.604 -7.210 1.00 96.38 122 THR A N 1
ATOM 914 C CA . THR A 1 122 ? 3.448 -2.284 -7.859 1.00 96.38 122 THR A CA 1
ATOM 915 C C . THR A 1 122 ? 4.613 -1.410 -7.394 1.00 96.38 122 THR A C 1
ATOM 917 O O . THR A 1 122 ? 4.656 -0.227 -7.738 1.00 96.38 122 THR A O 1
ATOM 920 N N . ALA A 1 123 ? 5.578 -1.962 -6.648 1.00 95.50 123 ALA A N 1
ATOM 921 C CA . ALA A 1 123 ? 6.625 -1.185 -5.981 1.00 95.50 123 ALA A CA 1
ATOM 922 C C . ALA A 1 123 ? 7.389 -0.238 -6.921 1.00 95.50 123 ALA A C 1
ATOM 924 O O . ALA A 1 123 ? 7.626 0.920 -6.587 1.00 95.50 123 ALA A O 1
ATOM 925 N N . GLU A 1 124 ? 7.722 -0.690 -8.126 1.00 91.38 124 GLU A N 1
ATOM 926 C CA . GLU A 1 124 ? 8.426 0.113 -9.125 1.00 91.38 124 GLU A CA 1
ATOM 927 C C . GLU A 1 124 ? 7.591 1.322 -9.572 1.00 91.38 124 GLU A C 1
ATOM 929 O O . GLU A 1 124 ? 8.112 2.426 -9.719 1.00 91.38 124 GLU A O 1
ATOM 934 N N . ARG A 1 125 ? 6.276 1.141 -9.751 1.00 93.31 125 ARG A N 1
ATOM 935 C CA . ARG A 1 125 ? 5.359 2.228 -10.127 1.00 93.31 125 ARG A CA 1
ATOM 936 C C . ARG A 1 125 ? 5.097 3.173 -8.953 1.00 93.31 125 ARG A C 1
ATOM 938 O O . ARG A 1 125 ? 5.010 4.379 -9.175 1.00 93.31 125 ARG A O 1
ATOM 945 N N . ILE A 1 126 ? 5.020 2.652 -7.723 1.00 94.88 126 ILE A N 1
ATOM 946 C CA . ILE A 1 126 ? 4.944 3.461 -6.495 1.00 94.88 126 ILE A CA 1
ATOM 947 C C . ILE A 1 126 ? 6.169 4.372 -6.396 1.00 94.88 126 ILE A C 1
ATOM 949 O O . ILE A 1 126 ? 6.021 5.566 -6.137 1.00 94.88 126 ILE A O 1
ATOM 953 N N . PHE A 1 127 ? 7.369 3.839 -6.645 1.00 92.44 127 PHE A N 1
ATOM 954 C CA . PHE A 1 127 ? 8.589 4.639 -6.635 1.00 92.44 127 PHE A CA 1
ATOM 955 C C . PHE A 1 127 ? 8.576 5.725 -7.709 1.00 92.44 127 PHE A C 1
ATOM 957 O O . PHE A 1 127 ? 8.816 6.887 -7.384 1.00 92.44 127 PHE A O 1
ATOM 964 N N . ASP A 1 128 ? 8.274 5.376 -8.963 1.00 89.44 128 ASP A N 1
ATOM 965 C CA . ASP A 1 128 ? 8.248 6.349 -10.060 1.00 89.44 128 ASP A CA 1
ATOM 966 C C . ASP A 1 128 ? 7.243 7.473 -9.772 1.00 89.44 128 ASP A C 1
ATOM 968 O O . ASP A 1 128 ? 7.545 8.655 -9.953 1.00 89.44 128 ASP A O 1
ATOM 972 N N . TYR A 1 129 ? 6.065 7.123 -9.249 1.00 91.94 129 TYR A N 1
ATOM 973 C CA . TYR A 1 129 ? 5.066 8.103 -8.843 1.00 91.94 129 TYR A CA 1
ATOM 974 C C . TYR A 1 129 ? 5.564 8.991 -7.695 1.00 91.94 129 TYR A C 1
ATOM 976 O O . TYR A 1 129 ? 5.501 10.217 -7.798 1.00 91.94 129 TYR A O 1
ATOM 984 N N . ALA A 1 130 ? 6.117 8.405 -6.630 1.00 90.12 130 ALA A N 1
ATOM 985 C CA . ALA A 1 130 ? 6.642 9.153 -5.490 1.00 90.12 130 ALA A CA 1
ATOM 986 C C . ALA A 1 130 ? 7.806 10.080 -5.885 1.00 90.12 130 ALA A C 1
ATOM 988 O O . ALA A 1 130 ? 7.882 11.216 -5.415 1.00 90.12 130 ALA A O 1
ATOM 989 N N . TYR A 1 131 ? 8.692 9.627 -6.776 1.00 87.56 131 TYR A N 1
ATOM 990 C CA . TYR A 1 131 ? 9.793 10.426 -7.307 1.00 87.56 131 TYR A CA 1
ATOM 991 C C . TYR A 1 131 ? 9.276 11.647 -8.076 1.00 87.56 131 TYR A C 1
ATOM 993 O O . TYR A 1 131 ? 9.711 12.771 -7.809 1.00 87.56 131 TYR A O 1
ATOM 1001 N N . ASN A 1 132 ? 8.307 11.438 -8.972 1.00 88.69 132 ASN A N 1
ATOM 1002 C CA . ASN A 1 132 ? 7.701 12.508 -9.763 1.00 88.69 132 ASN A CA 1
ATOM 1003 C C . ASN A 1 132 ? 6.952 13.513 -8.876 1.00 88.69 132 ASN A C 1
ATOM 1005 O O . ASN A 1 132 ? 7.135 14.723 -9.013 1.00 88.69 132 ASN A O 1
ATOM 1009 N N . MET A 1 133 ? 6.157 13.023 -7.921 1.00 89.00 133 MET A N 1
ATOM 1010 C CA . MET A 1 133 ? 5.403 13.879 -7.001 1.00 89.00 133 MET A CA 1
ATOM 1011 C C . MET A 1 133 ? 6.305 14.667 -6.059 1.00 89.00 133 MET A C 1
ATOM 1013 O O . MET A 1 133 ? 5.986 15.806 -5.733 1.00 89.00 133 MET A O 1
ATOM 1017 N N . ARG A 1 134 ? 7.458 14.118 -5.662 1.00 85.62 134 ARG A N 1
ATOM 1018 C CA . ARG A 1 134 ? 8.443 14.863 -4.869 1.00 85.62 134 ARG A CA 1
ATOM 1019 C C . ARG A 1 134 ? 8.983 16.073 -5.629 1.00 85.62 134 ARG A C 1
ATOM 1021 O O . ARG A 1 134 ? 9.138 17.129 -5.024 1.00 85.62 134 ARG A O 1
ATOM 1028 N N . GLY A 1 135 ? 9.276 15.913 -6.922 1.00 86.62 135 GLY A N 1
ATOM 1029 C CA . GLY A 1 135 ? 9.719 17.016 -7.777 1.00 86.62 135 GLY A CA 1
ATOM 1030 C C . GLY A 1 135 ? 8.660 18.112 -7.854 1.00 86.62 135 GLY A C 1
ATOM 1031 O O . GLY A 1 135 ? 8.934 19.252 -7.500 1.00 86.62 135 GLY A O 1
ATOM 1032 N N . TRP A 1 136 ? 7.428 17.731 -8.198 1.00 89.75 136 TRP A N 1
ATOM 1033 C CA . TRP A 1 136 ? 6.306 18.668 -8.264 1.00 89.75 136 TRP A CA 1
ATOM 1034 C C . TRP A 1 136 ? 6.050 19.381 -6.929 1.00 89.75 136 TRP A C 1
ATOM 1036 O O . TRP A 1 136 ? 5.911 20.599 -6.897 1.00 89.75 136 TRP A O 1
ATOM 1046 N N . LEU A 1 137 ? 6.035 18.653 -5.807 1.00 87.12 137 LEU A N 1
ATOM 1047 C CA . LEU A 1 137 ? 5.771 19.235 -4.489 1.00 87.12 137 LEU A CA 1
ATOM 1048 C C . LEU A 1 137 ? 6.827 20.276 -4.098 1.00 87.12 137 LEU A C 1
ATOM 1050 O O . LEU A 1 137 ? 6.483 21.296 -3.505 1.00 87.12 137 LEU A O 1
ATOM 1054 N N . ALA A 1 138 ? 8.093 20.040 -4.451 1.00 87.06 138 ALA A N 1
ATOM 1055 C CA . ALA A 1 138 ? 9.174 20.993 -4.214 1.00 87.06 138 ALA A CA 1
ATOM 1056 C C . ALA A 1 138 ? 9.006 22.303 -5.008 1.00 87.06 138 ALA A C 1
ATOM 1058 O O . ALA A 1 138 ? 9.539 23.327 -4.594 1.00 87.06 138 ALA A O 1
ATOM 1059 N N . GLU A 1 139 ? 8.251 22.296 -6.110 1.00 91.12 139 GLU A N 1
ATOM 1060 C CA . GLU A 1 139 ? 7.902 23.509 -6.861 1.00 91.12 139 GLU A CA 1
ATOM 1061 C C . GLU A 1 139 ? 6.709 24.259 -6.249 1.00 91.12 139 GLU A C 1
ATOM 1063 O O . GLU A 1 139 ? 6.570 25.463 -6.453 1.00 91.12 139 GLU A O 1
ATOM 1068 N N . GLN A 1 140 ? 5.842 23.572 -5.496 1.00 89.38 140 GLN A N 1
ATOM 1069 C CA . GLN A 1 140 ? 4.630 24.173 -4.921 1.00 89.38 140 GLN A CA 1
ATOM 1070 C C . GLN A 1 140 ? 4.849 24.821 -3.552 1.00 89.38 140 GLN A C 1
ATOM 1072 O O . GLN A 1 140 ? 4.046 25.649 -3.123 1.00 89.38 140 GLN A O 1
ATOM 1077 N N . THR A 1 141 ? 5.894 24.428 -2.826 1.00 85.62 141 THR A N 1
ATOM 1078 C CA . THR A 1 141 ? 6.169 24.947 -1.485 1.00 85.62 141 THR A CA 1
ATOM 1079 C C . THR A 1 141 ? 7.659 25.142 -1.257 1.00 85.62 141 THR A C 1
ATOM 1081 O O . THR A 1 141 ? 8.484 24.339 -1.679 1.00 85.62 141 THR A O 1
ATOM 1084 N N . ASN A 1 142 ? 7.996 26.178 -0.491 1.00 81.62 142 ASN A N 1
ATOM 1085 C CA . ASN A 1 142 ? 9.360 26.399 -0.011 1.00 81.62 142 ASN A CA 1
ATOM 1086 C C . ASN A 1 142 ? 9.713 25.513 1.198 1.00 81.62 142 ASN A C 1
ATOM 1088 O O . ASN A 1 142 ? 10.841 25.567 1.683 1.00 81.62 142 ASN A O 1
ATOM 1092 N N . ASP A 1 143 ? 8.758 24.732 1.719 1.00 85.06 143 ASP A N 1
ATOM 1093 C CA . ASP A 1 143 ? 8.927 23.938 2.937 1.00 85.06 143 ASP A CA 1
ATOM 1094 C C . ASP A 1 143 ? 8.199 22.587 2.840 1.00 85.06 143 ASP A C 1
ATOM 1096 O O . ASP A 1 143 ? 7.102 22.383 3.366 1.00 85.06 143 ASP A O 1
ATOM 1100 N N . THR A 1 144 ? 8.811 21.649 2.117 1.00 80.69 144 THR A N 1
ATOM 1101 C CA . THR A 1 144 ? 8.310 20.272 1.975 1.00 80.69 144 THR A CA 1
ATOM 1102 C C . THR A 1 144 ? 8.373 19.486 3.287 1.00 80.69 144 THR A C 1
ATOM 1104 O O . THR A 1 144 ? 7.570 18.574 3.490 1.00 80.69 144 THR A O 1
ATOM 1107 N N . PHE A 1 145 ? 9.272 19.862 4.203 1.00 83.38 145 PHE A N 1
ATOM 1108 C CA . PHE A 1 145 ? 9.410 19.223 5.511 1.00 83.38 145 PHE A CA 1
ATOM 1109 C C . PHE A 1 145 ? 8.183 19.463 6.391 1.00 83.38 145 PHE A C 1
ATOM 1111 O O . PHE A 1 145 ? 7.656 18.501 6.943 1.00 83.38 145 PHE A O 1
ATOM 1118 N N . LYS A 1 146 ? 7.640 20.688 6.425 1.00 87.88 146 LYS A N 1
ATOM 1119 C CA . LYS A 1 146 ? 6.393 20.975 7.160 1.00 87.88 146 LYS A CA 1
ATOM 1120 C C . LYS A 1 146 ? 5.202 20.136 6.705 1.00 87.88 146 LYS A C 1
ATOM 1122 O O . LYS A 1 146 ? 4.381 19.746 7.532 1.00 87.88 146 LYS A O 1
ATOM 1127 N N . ILE A 1 147 ? 5.090 19.865 5.404 1.00 88.00 147 ILE A N 1
ATOM 1128 C CA . ILE A 1 147 ? 4.024 19.003 4.872 1.00 88.00 147 ILE A CA 1
ATOM 1129 C C . ILE A 1 147 ? 4.216 17.571 5.378 1.00 88.00 147 ILE A C 1
ATOM 1131 O O . ILE A 1 147 ? 3.256 16.951 5.831 1.00 88.00 147 ILE A O 1
ATOM 1135 N N . GLY A 1 148 ? 5.454 17.069 5.347 1.00 88.19 148 GLY A N 1
ATOM 1136 C CA . GLY A 1 148 ? 5.800 15.766 5.911 1.00 88.19 148 GLY A CA 1
ATOM 1137 C C . GLY A 1 148 ? 5.453 15.665 7.397 1.00 88.19 148 GLY A C 1
ATOM 1138 O O . GLY A 1 148 ? 4.751 14.740 7.795 1.00 88.19 148 GLY A O 1
ATOM 1139 N N . ASP A 1 149 ? 5.874 16.641 8.201 1.00 91.75 149 ASP A N 1
ATOM 1140 C CA . ASP A 1 149 ? 5.597 16.684 9.642 1.00 91.75 149 ASP A CA 1
ATOM 1141 C C . ASP A 1 149 ? 4.093 16.681 9.936 1.00 91.75 149 ASP A C 1
ATOM 1143 O O . ASP A 1 149 ? 3.625 15.941 10.805 1.00 91.75 149 ASP A O 1
ATOM 1147 N N . TRP A 1 150 ? 3.313 17.460 9.179 1.00 93.81 150 TRP A N 1
ATOM 1148 C CA . TRP A 1 150 ? 1.858 17.467 9.308 1.00 93.81 150 TRP A CA 1
ATOM 1149 C C . TRP A 1 150 ? 1.242 16.108 8.951 1.00 93.81 150 TRP A C 1
ATOM 1151 O O . TRP A 1 150 ? 0.402 15.616 9.703 1.00 93.81 150 TRP A O 1
ATOM 1161 N N . LEU A 1 151 ? 1.682 15.466 7.862 1.00 93.69 151 LEU A N 1
ATOM 1162 C CA . LEU A 1 151 ? 1.206 14.133 7.475 1.00 93.69 151 LEU A CA 1
ATOM 1163 C C . LEU A 1 151 ? 1.517 13.079 8.548 1.00 93.69 151 LEU A C 1
ATOM 1165 O O . LEU A 1 151 ? 0.650 12.264 8.861 1.00 93.69 151 LEU A O 1
ATOM 1169 N N . PHE A 1 152 ? 2.705 13.117 9.162 1.00 93.75 152 PHE A N 1
ATOM 1170 C CA . PHE A 1 152 ? 3.042 12.214 10.270 1.00 93.75 152 PHE A CA 1
ATOM 1171 C C . PHE A 1 152 ? 2.188 12.471 11.510 1.00 93.75 152 PHE A C 1
ATOM 1173 O O . PHE A 1 152 ? 1.708 11.523 12.132 1.00 93.75 152 PHE A O 1
ATOM 1180 N N . ALA A 1 153 ? 1.958 13.738 11.858 1.00 96.31 153 ALA A N 1
ATOM 1181 C CA . ALA A 1 153 ? 1.079 14.088 12.967 1.00 96.31 153 ALA A CA 1
ATOM 1182 C C . ALA A 1 153 ? -0.368 13.622 12.715 1.00 96.31 153 ALA A C 1
ATOM 1184 O O . ALA A 1 153 ? -1.018 13.125 13.636 1.00 96.31 153 ALA A O 1
ATOM 1185 N N . GLN A 1 154 ? -0.860 13.733 11.476 1.00 97.00 154 GLN A N 1
ATOM 1186 C CA . GLN A 1 154 ? -2.182 13.241 11.079 1.00 97.00 154 GLN A CA 1
ATOM 1187 C C . GLN A 1 154 ? -2.290 11.715 11.156 1.00 97.00 154 GLN A C 1
ATOM 1189 O O . GLN A 1 154 ? -3.254 11.217 11.736 1.00 97.00 154 GLN A O 1
ATOM 1194 N N . ASP A 1 155 ? -1.307 10.969 10.640 1.00 97.00 155 ASP A N 1
ATOM 1195 C CA . ASP A 1 155 ? -1.281 9.501 10.749 1.00 97.00 155 ASP A CA 1
ATOM 1196 C C . ASP A 1 155 ? -1.267 9.056 12.221 1.00 97.00 155 ASP A C 1
ATOM 1198 O O . ASP A 1 155 ? -2.083 8.229 12.644 1.00 97.00 155 ASP A O 1
ATOM 1202 N N . GLN A 1 156 ? -0.414 9.676 13.043 1.00 97.25 156 GLN A N 1
ATOM 1203 C CA . GLN A 1 156 ? -0.341 9.371 14.469 1.00 97.25 156 GLN A CA 1
ATOM 1204 C C . GLN A 1 156 ? -1.671 9.653 15.179 1.00 97.25 156 GLN A C 1
ATOM 1206 O O . GLN A 1 156 ? -2.128 8.825 15.975 1.00 97.25 156 GLN A O 1
ATOM 1211 N N . TRP A 1 157 ? -2.293 10.801 14.898 1.00 97.44 157 TRP A N 1
ATOM 1212 C CA . TRP A 1 157 ? -3.594 11.163 15.452 1.00 97.44 157 TRP A CA 1
ATOM 1213 C C . TRP A 1 157 ? -4.675 10.160 15.033 1.00 97.44 157 TRP A C 1
ATOM 1215 O O . TRP A 1 157 ? -5.367 9.624 15.899 1.00 97.44 157 TRP A O 1
ATOM 1225 N N . ALA A 1 158 ? -4.772 9.815 13.747 1.00 97.25 158 ALA A N 1
ATOM 1226 C CA . ALA A 1 158 ? -5.766 8.864 13.246 1.00 97.25 158 ALA A CA 1
ATOM 1227 C C . ALA A 1 158 ? -5.631 7.492 13.930 1.00 97.25 158 ALA A C 1
ATOM 1229 O O . ALA A 1 158 ? -6.615 6.922 14.407 1.00 97.25 158 ALA A O 1
ATOM 1230 N N . ARG A 1 159 ? -4.398 6.994 14.090 1.00 97.25 159 ARG A N 1
ATOM 1231 C CA . ARG A 1 159 ? -4.113 5.743 14.818 1.00 97.25 159 ARG A CA 1
ATOM 1232 C C . ARG A 1 159 ? -4.468 5.815 16.300 1.00 97.25 159 ARG A C 1
ATOM 1234 O O . ARG A 1 159 ? -4.776 4.788 16.905 1.00 97.25 159 ARG A O 1
ATOM 1241 N N . GLN A 1 160 ? -4.356 6.979 16.939 1.00 96.44 160 GLN A N 1
ATOM 1242 C CA . GLN A 1 160 ? -4.799 7.155 18.328 1.00 96.44 160 GLN A CA 1
ATOM 1243 C C . GLN A 1 160 ? -6.321 7.074 18.430 1.00 96.44 160 GLN A C 1
ATOM 1245 O O . GLN A 1 160 ? -6.818 6.367 19.303 1.00 96.44 160 GLN A O 1
ATOM 1250 N N . GLN A 1 161 ? -7.044 7.715 17.511 1.00 94.88 161 GLN A N 1
ATOM 1251 C CA . GLN A 1 161 ? -8.504 7.676 17.493 1.00 94.88 161 GLN A CA 1
ATOM 1252 C C . GLN A 1 161 ? -9.039 6.257 17.273 1.00 94.88 161 GLN A C 1
ATOM 1254 O O . GLN A 1 161 ? -9.872 5.789 18.044 1.00 94.88 161 GLN A O 1
ATOM 1259 N N . VAL A 1 162 ? -8.492 5.516 16.301 1.00 94.88 162 VAL A N 1
ATOM 1260 C CA . VAL A 1 162 ? -8.872 4.110 16.071 1.00 94.88 162 VAL A CA 1
ATOM 1261 C C . VAL A 1 162 ? -8.690 3.265 17.337 1.00 94.88 162 VAL A C 1
ATOM 1263 O O . VAL A 1 162 ? -9.570 2.482 17.687 1.00 94.88 162 VAL A O 1
ATOM 1266 N N . ARG A 1 163 ? -7.578 3.444 18.063 1.00 93.12 163 ARG A N 1
ATOM 1267 C CA . ARG A 1 163 ? -7.314 2.710 19.312 1.00 93.12 163 ARG A CA 1
ATOM 1268 C C . ARG A 1 163 ? -8.272 3.090 20.438 1.00 93.12 163 ARG A C 1
ATOM 1270 O O . ARG A 1 163 ? -8.761 2.195 21.122 1.00 93.12 163 ARG A O 1
ATOM 1277 N N . ALA A 1 164 ? -8.535 4.383 20.622 1.00 91.25 164 ALA A N 1
ATOM 1278 C CA . ALA A 1 164 ? -9.455 4.868 21.649 1.00 91.25 164 ALA A CA 1
ATOM 1279 C C . ALA A 1 164 ? -10.863 4.288 21.438 1.00 91.25 164 ALA A C 1
ATOM 1281 O O . ALA A 1 164 ? -11.435 3.685 22.340 1.00 91.25 164 ALA A O 1
ATOM 1282 N N . HIS A 1 165 ? -11.360 4.341 20.204 1.00 88.06 165 HIS A N 1
ATOM 1283 C CA . HIS A 1 165 ? -12.711 3.889 19.884 1.00 88.06 165 HIS A CA 1
ATOM 1284 C C . HIS A 1 165 ? -12.856 2.364 19.727 1.00 88.06 165 HIS A C 1
ATOM 1286 O O . HIS A 1 165 ? -13.967 1.841 19.805 1.00 88.06 165 HIS A O 1
ATOM 1292 N N . ALA A 1 166 ? -11.761 1.614 19.565 1.00 82.50 166 ALA A N 1
ATOM 1293 C CA . ALA A 1 166 ? -11.786 0.151 19.660 1.00 82.50 166 ALA A CA 1
ATOM 1294 C C . ALA A 1 166 ? -11.979 -0.338 21.113 1.00 82.50 166 ALA A C 1
ATOM 1296 O O . ALA A 1 166 ? -12.679 -1.327 21.355 1.00 82.50 166 ALA A O 1
ATOM 1297 N N . ALA A 1 167 ? -11.388 0.365 22.085 1.00 63.53 167 ALA A N 1
ATOM 1298 C CA . ALA A 1 167 ? -11.506 0.038 23.508 1.00 63.53 167 ALA A CA 1
ATOM 1299 C C . ALA A 1 167 ? -12.923 0.306 24.056 1.00 63.53 167 ALA A C 1
ATOM 1301 O O . ALA A 1 167 ? -13.455 -0.497 24.833 1.00 63.53 167 ALA A O 1
ATOM 1302 N N . ASP A 1 168 ? -13.564 1.380 23.593 1.00 60.31 168 ASP A N 1
ATOM 1303 C CA . ASP A 1 168 ? -14.924 1.760 23.995 1.00 60.31 168 ASP A CA 1
ATOM 1304 C C . ASP A 1 168 ? -15.981 0.755 23.499 1.00 60.31 168 ASP A C 1
ATOM 1306 O O . ASP A 1 168 ? -16.894 0.374 24.235 1.00 60.31 168 ASP A O 1
ATOM 1310 N N . ASN A 1 169 ? -15.826 0.232 22.278 1.00 58.38 169 ASN A N 1
ATOM 1311 C CA . ASN A 1 169 ? -16.743 -0.773 21.723 1.00 58.38 169 ASN A CA 1
ATOM 1312 C C . ASN A 1 169 ? -16.700 -2.111 22.485 1.00 58.38 169 ASN A C 1
ATOM 1314 O O . ASN A 1 169 ? -17.717 -2.794 22.603 1.00 58.38 169 ASN A O 1
ATOM 1318 N N . THR A 1 170 ? -15.546 -2.478 23.048 1.00 56.59 170 THR A N 1
ATOM 1319 C CA . THR A 1 170 ? -15.391 -3.733 23.806 1.00 56.59 170 THR A CA 1
ATOM 1320 C C . THR A 1 170 ? -16.028 -3.627 25.198 1.00 56.59 170 THR A C 1
ATOM 1322 O O . THR A 1 170 ? -16.670 -4.567 25.666 1.00 56.59 170 THR A O 1
ATOM 1325 N N . SER A 1 171 ? -15.918 -2.459 25.837 1.00 49.94 171 SER A N 1
ATOM 1326 C CA . SER A 1 171 ? -16.454 -2.180 27.178 1.00 49.94 171 SER A CA 1
ATOM 1327 C C . SER A 1 171 ? -17.964 -1.894 27.195 1.00 49.94 171 SER A C 1
ATOM 1329 O O . SER A 1 171 ? -18.626 -2.177 28.191 1.00 49.94 171 SER A O 1
ATOM 1331 N N . SER A 1 172 ? -18.531 -1.438 26.075 1.00 51.69 172 SER A N 1
ATOM 1332 C CA . SER A 1 172 ? -19.972 -1.166 25.921 1.00 51.69 172 SER A CA 1
ATOM 1333 C C . SER A 1 172 ? -20.833 -2.423 25.710 1.00 51.69 172 SER A C 1
ATOM 1335 O O . SER A 1 172 ? -22.048 -2.385 25.894 1.00 51.69 172 SER A O 1
ATOM 1337 N N . SER A 1 173 ? -20.226 -3.560 25.343 1.00 47.19 173 SER A N 1
ATOM 1338 C CA . SER A 1 173 ? -20.947 -4.828 25.126 1.00 47.19 173 SER A CA 1
ATOM 1339 C C . SER A 1 173 ? -21.380 -5.530 26.426 1.00 47.19 173 SER A C 1
ATOM 1341 O O . SER A 1 173 ? -22.250 -6.399 26.392 1.00 47.19 173 SER A O 1
ATOM 1343 N N . ALA A 1 174 ? -20.826 -5.130 27.579 1.00 47.91 174 ALA A N 1
ATOM 1344 C CA . ALA A 1 174 ? -21.098 -5.737 28.886 1.00 47.91 174 ALA A CA 1
ATOM 1345 C C . ALA A 1 174 ? -22.181 -5.013 29.717 1.00 47.91 174 ALA A C 1
ATOM 1347 O O . ALA A 1 174 ? -22.552 -5.499 30.784 1.00 47.91 174 ALA A O 1
ATOM 1348 N N . SER A 1 175 ? -22.706 -3.872 29.261 1.00 48.88 175 SER A N 1
ATOM 1349 C CA . SER A 1 175 ? -23.658 -3.054 30.030 1.00 48.88 175 SER A CA 1
ATOM 1350 C C . SER A 1 175 ? -24.756 -2.445 29.152 1.00 48.88 175 SER A C 1
ATOM 1352 O O . SER A 1 175 ? -24.914 -1.232 29.042 1.00 48.88 175 SER A O 1
ATOM 1354 N N . SER A 1 176 ? -25.582 -3.297 28.548 1.00 45.12 176 SER A N 1
ATOM 1355 C CA . SER A 1 176 ? -26.826 -2.871 27.898 1.00 45.12 176 SER A CA 1
ATOM 1356 C C . SER A 1 176 ? -27.976 -2.785 28.914 1.00 45.12 176 SER A C 1
ATOM 1358 O O . SER A 1 176 ? -28.865 -3.630 28.946 1.00 45.12 176 SER A O 1
ATOM 1360 N N . THR A 1 177 ? -27.986 -1.724 29.726 1.00 39.59 177 THR A N 1
ATOM 1361 C CA . THR A 1 177 ? -29.223 -1.216 30.347 1.00 39.59 177 THR A CA 1
ATOM 1362 C C . THR A 1 177 ? -29.513 0.145 29.739 1.00 39.59 177 THR A C 1
ATOM 1364 O O . THR A 1 177 ? -28.802 1.118 29.971 1.00 39.59 177 THR A O 1
ATOM 1367 N N . SER A 1 178 ? -30.542 0.180 28.901 1.00 47.59 178 SER A N 1
ATOM 1368 C CA . SER A 1 178 ? -30.972 1.340 28.134 1.00 47.59 178 SER A CA 1
ATOM 1369 C C . SER A 1 178 ? -31.550 2.429 29.042 1.00 47.59 178 SER A C 1
ATOM 1371 O O . SER A 1 178 ? -32.585 2.227 29.672 1.00 47.59 178 SER A O 1
ATOM 1373 N N . SER A 1 179 ? -30.941 3.611 29.046 1.00 42.00 179 SER A N 1
ATOM 1374 C CA . SER A 1 179 ? -31.567 4.834 29.557 1.00 42.00 179 SER A CA 1
ATOM 1375 C C . SER A 1 179 ? -31.382 5.955 28.541 1.00 42.00 179 SER A C 1
ATOM 1377 O O . SER A 1 179 ? -30.304 6.513 28.358 1.00 42.00 179 SER A O 1
ATOM 1379 N N . SER A 1 180 ? -32.478 6.245 27.846 1.00 47.78 180 SER A N 1
ATOM 1380 C CA . SER A 1 180 ? -32.639 7.352 26.915 1.00 47.78 180 SER A CA 1
ATOM 1381 C C . SER A 1 180 ? -32.764 8.671 27.677 1.00 47.78 180 SER A C 1
ATOM 1383 O O . SER A 1 180 ? -33.788 8.910 28.319 1.00 47.78 180 SER A O 1
ATOM 1385 N N . THR A 1 181 ? -31.771 9.549 27.550 1.00 40.03 181 THR A N 1
ATOM 1386 C CA . THR A 1 181 ? -31.921 10.968 27.890 1.00 40.03 181 THR A CA 1
ATOM 1387 C C . THR A 1 181 ? -31.477 11.801 26.700 1.00 40.03 181 THR A C 1
ATOM 1389 O O . THR A 1 181 ? -30.306 11.830 26.331 1.00 40.03 181 THR A O 1
ATOM 1392 N N . THR A 1 182 ? -32.455 12.462 26.092 1.00 47.47 182 THR A N 1
ATOM 1393 C CA . THR A 1 182 ? -32.298 13.419 25.002 1.00 47.47 182 THR A CA 1
ATOM 1394 C C . THR A 1 182 ? -31.749 14.731 25.557 1.00 47.47 182 THR A C 1
ATOM 1396 O O . THR A 1 182 ? -32.465 15.457 26.243 1.00 47.47 182 THR A O 1
ATOM 1399 N N . THR A 1 183 ? -30.508 15.073 25.216 1.00 39.19 183 THR A N 1
ATOM 1400 C CA . THR A 1 183 ? -30.007 16.452 25.287 1.00 39.19 183 THR A CA 1
ATOM 1401 C C . THR A 1 183 ? -29.270 16.777 24.002 1.00 39.19 183 THR A C 1
ATOM 1403 O O . THR A 1 183 ? -28.253 16.177 23.675 1.00 39.19 183 THR A O 1
ATOM 1406 N N . SER A 1 184 ? -29.840 17.727 23.271 1.00 52.12 184 SER A N 1
ATOM 1407 C CA . SER A 1 184 ? -29.329 18.326 22.049 1.00 52.12 184 SER A CA 1
ATOM 1408 C C . SER A 1 184 ? -28.064 19.144 22.319 1.00 52.12 184 SER A C 1
ATOM 1410 O O . SER A 1 184 ? -28.135 20.212 22.932 1.00 52.12 184 SER A O 1
ATOM 1412 N N . SER A 1 185 ? -26.930 18.676 21.805 1.00 47.03 185 SER A N 1
ATOM 1413 C CA . SER A 1 185 ? -25.743 19.484 21.531 1.00 47.03 185 SER A CA 1
ATOM 1414 C C . SER A 1 185 ? -25.141 19.050 20.193 1.00 47.03 185 SER A C 1
ATOM 1416 O O . SER A 1 185 ? -25.122 17.879 19.828 1.00 47.03 185 SER A O 1
ATOM 1418 N N . THR A 1 186 ? -24.738 20.042 19.411 1.00 59.19 186 THR A N 1
ATOM 1419 C CA . THR A 1 186 ? -24.356 19.956 18.003 1.00 59.19 186 THR A CA 1
ATOM 1420 C C . THR A 1 186 ? -23.044 19.189 17.818 1.00 59.19 186 THR A C 1
ATOM 1422 O O . THR A 1 186 ? -21.966 19.742 18.011 1.00 59.19 186 THR A O 1
ATOM 1425 N N . SER A 1 187 ? -23.132 17.907 17.482 1.00 53.28 187 SER A N 1
ATOM 1426 C CA . SER A 1 187 ? -22.220 17.107 16.643 1.00 53.28 187 SER A CA 1
ATOM 1427 C C . SER A 1 187 ? -22.609 15.653 16.876 1.00 53.28 187 SER A C 1
ATOM 1429 O O . SER A 1 187 ? -22.297 15.085 17.920 1.00 53.28 187 SER A O 1
ATOM 1431 N N . ASP A 1 188 ? -23.363 15.068 15.946 1.00 60.97 188 ASP A N 1
ATOM 1432 C CA . ASP A 1 188 ? -23.720 13.657 16.064 1.00 60.97 188 ASP A CA 1
ATOM 1433 C C . ASP A 1 188 ? -22.431 12.829 16.177 1.00 60.97 188 ASP A C 1
ATOM 1435 O O . ASP A 1 188 ? -21.486 13.068 15.410 1.00 60.97 188 ASP A O 1
ATOM 1439 N N . PRO A 1 189 ? -22.341 11.891 17.137 1.00 65.81 189 PRO A N 1
ATOM 1440 C CA . PRO A 1 189 ? -21.175 11.035 17.239 1.00 65.81 189 PRO A CA 1
ATOM 1441 C C . PRO A 1 189 ? -20.990 10.279 15.916 1.00 65.81 189 PRO A C 1
ATOM 1443 O O . PRO A 1 189 ? -21.978 9.920 15.263 1.00 65.81 189 PRO A O 1
ATOM 1446 N N . PRO A 1 190 ? -19.737 10.026 15.495 1.00 71.25 190 PRO A N 1
ATOM 1447 C CA . PRO A 1 190 ? -19.486 9.237 14.301 1.00 71.25 190 PRO A CA 1
ATOM 1448 C C . PRO A 1 190 ? -20.180 7.877 14.428 1.00 71.25 190 PRO A C 1
ATOM 1450 O O . PRO A 1 190 ? -20.311 7.330 15.526 1.00 71.25 190 PRO A O 1
ATOM 1453 N N . SER A 1 191 ? -20.635 7.333 13.296 1.00 81.62 191 SER A N 1
ATOM 1454 C CA . SER A 1 191 ? -21.311 6.035 13.281 1.00 81.62 191 SER A CA 1
ATOM 1455 C C . SER A 1 191 ? -20.442 4.968 13.968 1.00 81.62 191 SER A C 1
ATOM 1457 O O . SER A 1 191 ? -19.211 5.037 13.887 1.00 81.62 191 SER A O 1
ATOM 1459 N N . PRO A 1 192 ? -21.037 3.940 14.600 1.00 81.25 192 PRO A N 1
ATOM 1460 C CA . PRO A 1 192 ? -20.266 2.900 15.289 1.00 81.25 192 PRO A CA 1
ATOM 1461 C C . PRO A 1 192 ? -19.281 2.160 14.363 1.00 81.25 192 PRO A C 1
ATOM 1463 O O . PRO A 1 192 ? -18.311 1.574 14.834 1.00 81.25 192 PRO A O 1
ATOM 1466 N N . ALA A 1 193 ? -19.495 2.221 13.043 1.00 87.31 193 ALA A N 1
ATOM 1467 C CA . ALA A 1 193 ? -18.628 1.633 12.026 1.00 87.31 193 ALA A CA 1
ATOM 1468 C C . ALA A 1 193 ? -17.486 2.554 11.554 1.00 87.31 193 ALA A C 1
ATOM 1470 O O . ALA A 1 193 ? -16.571 2.075 10.884 1.00 87.31 193 ALA A O 1
ATOM 1471 N N . PHE A 1 194 ? -17.505 3.851 11.879 1.00 92.94 194 PHE A N 1
ATOM 1472 C CA . PHE A 1 194 ? -16.548 4.827 11.352 1.00 92.94 194 PHE A CA 1
ATOM 1473 C C . PHE A 1 194 ? -15.099 4.481 11.717 1.00 92.94 194 PHE A C 1
ATOM 1475 O O . PHE A 1 194 ? -14.289 4.195 10.837 1.00 92.94 194 PHE A O 1
ATOM 1482 N N . TRP A 1 195 ? -14.773 4.451 13.012 1.00 93.75 195 TRP A N 1
ATOM 1483 C CA . TRP A 1 195 ? -13.409 4.174 13.467 1.00 93.75 195 TRP A CA 1
ATOM 1484 C C . TRP A 1 195 ? -12.924 2.757 13.140 1.00 93.75 195 TRP A C 1
ATOM 1486 O O . TRP A 1 195 ? -11.773 2.633 12.718 1.00 93.75 195 TRP A O 1
ATOM 1496 N N . PRO A 1 196 ? -13.761 1.702 13.230 1.00 93.19 196 PRO A N 1
ATOM 1497 C CA . PRO A 1 196 ? -13.406 0.391 12.689 1.00 93.19 196 PRO A CA 1
ATOM 1498 C C . PRO A 1 196 ? -13.026 0.431 11.201 1.00 93.19 196 PRO A C 1
ATOM 1500 O O . PRO A 1 196 ? -11.999 -0.126 10.820 1.00 93.19 196 PRO A O 1
ATOM 1503 N N . THR A 1 197 ? -13.785 1.151 10.368 1.00 95.25 197 THR A N 1
ATOM 1504 C CA . THR A 1 197 ? -13.491 1.279 8.929 1.00 95.25 197 THR A CA 1
ATOM 1505 C C . THR A 1 197 ? -12.183 2.034 8.684 1.00 95.25 197 THR A C 1
ATOM 1507 O O . THR A 1 197 ? -11.372 1.610 7.865 1.00 95.25 197 THR A O 1
ATOM 1510 N N . VAL A 1 198 ? -11.922 3.113 9.430 1.00 96.38 198 VAL A N 1
ATOM 1511 C CA . VAL A 1 198 ? -10.626 3.816 9.375 1.00 96.38 198 VAL A CA 1
ATOM 1512 C C . VAL A 1 198 ? -9.483 2.875 9.773 1.00 96.38 198 VAL A C 1
ATOM 1514 O O . VAL A 1 198 ? -8.437 2.878 9.129 1.00 96.38 198 VAL A O 1
ATOM 1517 N N . GLY A 1 199 ? -9.687 2.021 10.779 1.00 96.75 199 GLY A N 1
ATOM 1518 C CA . GLY A 1 199 ? -8.722 0.993 11.171 1.00 96.75 199 GLY A CA 1
ATOM 1519 C C . GLY A 1 199 ? -8.399 0.005 10.047 1.00 96.75 199 GLY A C 1
ATOM 1520 O O . GLY A 1 199 ? -7.231 -0.312 9.837 1.00 96.75 199 GLY A O 1
ATOM 1521 N N . LEU A 1 200 ? -9.405 -0.425 9.280 1.00 97.50 200 LEU A N 1
ATOM 1522 C CA . LEU A 1 200 ? -9.220 -1.284 8.105 1.00 97.50 200 LEU A CA 1
ATOM 1523 C C . LEU A 1 200 ? -8.416 -0.593 6.992 1.00 97.50 200 LEU A C 1
ATOM 1525 O O . LEU A 1 200 ? -7.534 -1.214 6.398 1.00 97.50 200 LEU A O 1
ATOM 1529 N N . LEU A 1 201 ? -8.662 0.697 6.744 1.00 98.19 201 LEU A N 1
ATOM 1530 C CA . LEU A 1 201 ? -7.883 1.483 5.779 1.00 98.19 201 LEU A CA 1
ATOM 1531 C C . LEU A 1 201 ? -6.416 1.623 6.210 1.00 98.19 201 LEU A C 1
ATOM 1533 O O . LEU A 1 201 ? -5.511 1.459 5.392 1.00 98.19 201 LEU A O 1
ATOM 1537 N N . LEU A 1 202 ? -6.166 1.877 7.499 1.00 98.19 202 LEU A N 1
ATOM 1538 C CA . LEU A 1 202 ? -4.806 1.945 8.043 1.00 98.19 202 LEU A CA 1
ATOM 1539 C C . LEU A 1 202 ? -4.099 0.585 7.983 1.00 98.19 202 LEU A C 1
ATOM 1541 O O . LEU A 1 202 ? -2.917 0.537 7.655 1.00 98.19 202 LEU A O 1
ATOM 1545 N N . ALA A 1 203 ? -4.816 -0.518 8.213 1.00 98.12 203 ALA A N 1
ATOM 1546 C CA . ALA A 1 203 ? -4.265 -1.861 8.044 1.00 98.12 203 ALA A CA 1
ATOM 1547 C C . ALA A 1 203 ? -3.838 -2.120 6.590 1.00 98.12 203 ALA A C 1
ATOM 1549 O O . ALA A 1 203 ? -2.757 -2.662 6.359 1.00 98.12 203 ALA A O 1
ATOM 1550 N N . GLN A 1 204 ? -4.636 -1.686 5.606 1.00 98.62 204 GLN A N 1
ATOM 1551 C CA . GLN A 1 204 ? -4.253 -1.762 4.194 1.00 98.62 204 GLN A CA 1
ATOM 1552 C C . GLN A 1 204 ? -3.017 -0.913 3.884 1.00 98.62 204 GLN A C 1
ATOM 1554 O O . GLN A 1 204 ? -2.126 -1.380 3.177 1.00 98.62 204 GLN A O 1
ATOM 1559 N N . LEU A 1 205 ? -2.921 0.299 4.437 1.00 98.50 205 LEU A N 1
ATOM 1560 C CA . LEU A 1 205 ? -1.746 1.156 4.269 1.00 98.50 205 LEU A CA 1
ATOM 1561 C C . LEU A 1 205 ? -0.477 0.526 4.872 1.00 98.50 205 LEU A C 1
ATOM 1563 O O . LEU A 1 205 ? 0.573 0.517 4.226 1.00 98.50 205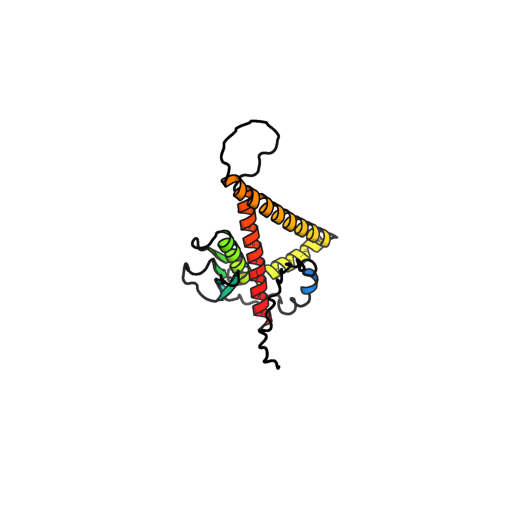 LEU A O 1
ATOM 1567 N N . ASP A 1 206 ? -0.577 -0.056 6.068 1.00 98.19 206 ASP A N 1
ATOM 1568 C CA . ASP A 1 206 ? 0.528 -0.775 6.716 1.00 98.19 206 ASP A CA 1
ATOM 1569 C C . ASP A 1 206 ? 0.963 -1.985 5.876 1.00 98.19 206 ASP A C 1
ATOM 1571 O O . ASP A 1 206 ? 2.157 -2.229 5.672 1.00 98.19 206 ASP A O 1
ATOM 1575 N N . GLY A 1 207 ? -0.017 -2.706 5.325 1.00 98.50 207 GLY A N 1
ATOM 1576 C CA . GLY A 1 207 ? 0.189 -3.752 4.333 1.00 98.50 207 GLY A CA 1
ATOM 1577 C C . GLY A 1 207 ? 0.970 -3.254 3.120 1.00 98.50 207 GLY A C 1
ATOM 1578 O O . GLY A 1 207 ? 2.002 -3.830 2.785 1.00 98.50 207 GLY A O 1
ATOM 1579 N N . LEU A 1 208 ? 0.520 -2.164 2.493 1.00 98.62 208 LEU A N 1
ATOM 1580 C CA . LEU A 1 208 ? 1.148 -1.553 1.317 1.00 98.62 208 LEU A CA 1
ATOM 1581 C C . LEU A 1 208 ? 2.628 -1.247 1.559 1.00 98.62 208 LEU A C 1
ATOM 1583 O O . LEU A 1 208 ? 3.488 -1.646 0.769 1.00 98.62 208 LEU A O 1
ATOM 1587 N N . GLN A 1 209 ? 2.940 -0.603 2.685 1.00 97.50 209 GLN A N 1
ATOM 1588 C CA . GLN A 1 209 ? 4.315 -0.292 3.070 1.00 97.50 209 GLN A CA 1
ATOM 1589 C C . GLN A 1 209 ? 5.159 -1.556 3.299 1.00 97.50 209 GLN A C 1
ATOM 1591 O O . GLN A 1 209 ? 6.325 -1.609 2.887 1.00 97.50 209 GLN A O 1
ATOM 1596 N N . ALA A 1 210 ? 4.592 -2.581 3.941 1.00 97.88 210 ALA A N 1
ATOM 1597 C CA . ALA A 1 210 ? 5.270 -3.854 4.164 1.00 97.88 210 ALA A CA 1
ATOM 1598 C C . ALA A 1 210 ? 5.539 -4.601 2.845 1.00 97.88 210 ALA A C 1
ATOM 1600 O O . ALA A 1 210 ? 6.654 -5.079 2.630 1.00 97.88 210 ALA A O 1
ATOM 1601 N N . GLY A 1 211 ? 4.564 -4.640 1.932 1.00 98.12 211 GLY A N 1
ATOM 1602 C CA . GLY A 1 211 ? 4.693 -5.259 0.611 1.00 98.12 211 GLY A CA 1
ATOM 1603 C C . GLY A 1 211 ? 5.755 -4.585 -0.252 1.00 98.12 211 GLY A C 1
ATOM 1604 O O . GLY A 1 211 ? 6.636 -5.252 -0.797 1.00 98.12 211 GLY A O 1
ATOM 1605 N N . TYR A 1 212 ? 5.729 -3.251 -0.297 1.00 97.31 212 TYR A N 1
ATOM 1606 C CA . TYR A 1 212 ? 6.752 -2.442 -0.962 1.00 97.31 212 TYR A CA 1
ATOM 1607 C C . TYR A 1 212 ? 8.152 -2.743 -0.408 1.00 97.31 212 TYR A C 1
ATOM 1609 O O . TYR A 1 212 ? 9.092 -3.012 -1.158 1.00 97.31 212 TYR A O 1
ATOM 1617 N N . SER A 1 213 ? 8.287 -2.768 0.921 1.00 96.00 213 SER A N 1
ATOM 1618 C CA . SER A 1 213 ? 9.563 -3.062 1.585 1.00 96.00 213 SER A CA 1
ATOM 1619 C C . SER A 1 213 ? 10.066 -4.474 1.271 1.00 96.00 213 SER A C 1
ATOM 1621 O O . SER A 1 213 ? 11.259 -4.659 1.031 1.00 96.00 213 SER A O 1
ATOM 1623 N N . ALA A 1 214 ? 9.171 -5.465 1.222 1.00 96.00 214 ALA A N 1
ATOM 1624 C CA . ALA A 1 214 ? 9.511 -6.837 0.856 1.00 96.00 214 ALA A CA 1
ATOM 1625 C C . ALA A 1 214 ? 10.008 -6.942 -0.597 1.00 96.00 214 ALA A C 1
ATOM 1627 O O . ALA A 1 214 ? 10.990 -7.639 -0.861 1.00 96.00 214 ALA A O 1
ATOM 1628 N N . ARG A 1 215 ? 9.389 -6.210 -1.532 1.00 94.75 215 ARG A N 1
ATOM 1629 C CA . ARG A 1 215 ? 9.830 -6.156 -2.933 1.00 94.75 215 ARG A CA 1
ATOM 1630 C C . ARG A 1 215 ? 11.215 -5.526 -3.078 1.00 94.75 215 ARG A C 1
ATOM 1632 O O . ARG A 1 215 ? 12.053 -6.067 -3.796 1.00 94.75 215 ARG A O 1
ATOM 1639 N N . LEU A 1 216 ? 11.485 -4.439 -2.354 1.00 91.06 216 LEU A N 1
ATOM 1640 C CA . LEU A 1 216 ? 12.817 -3.827 -2.336 1.00 91.06 216 LEU A CA 1
ATOM 1641 C C . LEU A 1 216 ? 13.879 -4.753 -1.734 1.00 91.06 216 LEU A C 1
ATOM 1643 O O . LEU A 1 216 ? 14.995 -4.819 -2.246 1.00 91.06 216 LEU A O 1
ATOM 1647 N N . ALA A 1 217 ? 13.544 -5.469 -0.658 1.00 91.31 217 ALA A N 1
ATOM 1648 C CA . ALA A 1 217 ? 14.460 -6.416 -0.032 1.00 91.31 217 ALA A CA 1
ATOM 1649 C C . ALA A 1 217 ? 14.843 -7.556 -0.987 1.00 91.31 217 ALA A C 1
ATOM 1651 O O . ALA A 1 217 ? 16.004 -7.955 -1.014 1.00 91.31 217 ALA A O 1
ATOM 1652 N N . GLU A 1 218 ? 13.897 -8.039 -1.796 1.00 88.81 218 GLU A N 1
ATOM 1653 C CA . GLU A 1 218 ? 14.168 -9.033 -2.837 1.00 88.81 218 GLU A CA 1
ATOM 1654 C C . GLU A 1 218 ? 15.095 -8.486 -3.930 1.00 88.81 218 GLU A C 1
ATOM 1656 O O . GLU A 1 218 ? 16.044 -9.156 -4.329 1.00 88.81 218 GLU A O 1
ATOM 1661 N N . GLN A 1 219 ? 14.853 -7.260 -4.400 1.00 80.94 219 GLN A N 1
ATOM 1662 C CA . GLN A 1 219 ? 15.666 -6.646 -5.454 1.00 80.94 219 GLN A CA 1
ATOM 1663 C C . GLN A 1 219 ? 17.089 -6.308 -4.997 1.00 80.94 219 GLN A C 1
ATOM 1665 O O . GLN A 1 219 ? 18.012 -6.367 -5.800 1.00 80.94 219 GLN A O 1
ATOM 1670 N N . GLY A 1 220 ? 17.286 -5.982 -3.716 1.00 71.69 220 GLY A N 1
ATOM 1671 C CA . GLY A 1 220 ? 18.609 -5.707 -3.148 1.00 71.69 220 GLY A CA 1
ATOM 1672 C C . GLY A 1 220 ? 19.479 -6.946 -2.896 1.00 71.69 220 GLY A C 1
ATOM 1673 O O . GLY A 1 220 ? 20.631 -6.790 -2.498 1.00 71.69 220 GLY A O 1
ATOM 1674 N N . GLN A 1 221 ? 18.940 -8.156 -3.078 1.00 55.34 221 GLN A N 1
ATOM 1675 C CA . GLN A 1 221 ? 19.662 -9.430 -2.935 1.00 55.34 221 GLN A CA 1
ATOM 1676 C C . GLN A 1 221 ? 20.074 -10.053 -4.283 1.00 55.34 221 GLN A C 1
ATOM 1678 O O . GLN A 1 221 ? 20.707 -11.109 -4.279 1.00 55.34 221 GLN A O 1
ATOM 1683 N N . GLY A 1 222 ? 19.686 -9.436 -5.406 1.00 43.19 222 GLY A N 1
ATOM 1684 C CA . GLY A 1 222 ? 19.956 -9.906 -6.771 1.00 43.19 222 GLY A CA 1
ATOM 1685 C C . GLY A 1 222 ? 21.203 -9.318 -7.415 1.00 43.19 222 GLY A C 1
ATOM 1686 O O . GLY A 1 222 ? 21.705 -8.280 -6.929 1.00 43.19 222 GLY A O 1
#

pLDDT: mean 76.01, std 24.0, range [26.25, 98.75]

Radius of gyration: 25.14 Å; chains: 1; bounding box: 64×64×92 Å

Sequence (222 aa):
MRHCRSRTAKLLLLACCVLVVSNAAHASGWGRLSKIGSWLQPQSKRAPDVLSGYARYDEASGTLTFVKGLAGGPRDDAPAHGSFSDPLRHVSNFGQLRVATNPAFPDTLQMQAAGFVEGYLTAERIFDYAYNMRGWLAEQTNDTFKIGDWLFAQDQWARQQVRAHAADNTSSSASSTSSSTTTSSTSDPPSPAFWPTVGLLLAQLDGLQAGYSARLAEQGQG

InterPro domains:
  IPR007000 Phospholipase B-like [PF04916] (81-218)
  IPR007000 Phospholipase B-like [PTHR12370] (69-215)

Organism: NCBI:txid47775

Foldseek 3Di:
DDDDDDDDDDDDDPDPPPPPPPPPDPPDPPVPVVVLPPPLDPDDLDFDDKWWFFWAADPVVRDTDTDTDDPPDDDPRGQKIWIKGQLSVDPVSDIDIDMDGDPNDDLLVSLLRRLLNCLQRCLSVVVVVVVVVVVVVVVVDVCPPVVVVVVVVVLVVLVVVLVVLVVVVVVVVVDPDDDDDDDDDPDPPPDNCVSVVSSSNVSSVNSNVNNSVNNSVVVVVD